Protein AF-A0A1F9BJY8-F1 (afdb_monomer_lite)

pLDDT: mean 87.87, std 17.87, range [28.72, 98.81]

Radius of gyration: 24.35 Å; chains: 1; bounding box: 61×47×59 Å

Sequence (324 aa):
MDPQKDKFLKNEFLTMSVFGGLGRSGTYSKSATEEARKNFRNDLRDKLDEISREYQSMVTEEEHLSNIRRLSDELSSQFSHCLKNGRFRIGIAQKALNLYLKYLWCVNLIAPPPHCPFDSIVISHLPDCKDLNWTSIDNIEVYSRLVKAARRVAKDKPLPEWELEIWLNGVQSERGRKGLRKSRTEKRHKETSLGPSQSDIEEKIGAVAIGTIVRPGFYATGRDRYEISIHKKGSNLLPHEKYIRNPINIYIGNTLYEAGVHETGAGVVWISSVLYKKEEGRIVMGARLIDALAQIGLRWKDKVIIKKNEDGTFLLEPYNDDTT

Structure (mmCIF, N/CA/C/O backbone):
data_AF-A0A1F9BJY8-F1
#
_entry.id   AF-A0A1F9BJY8-F1
#
loop_
_atom_site.group_PDB
_atom_site.id
_atom_site.type_symbol
_atom_site.label_atom_id
_atom_site.label_alt_id
_atom_site.label_comp_id
_atom_site.label_asym_id
_atom_site.label_entity_id
_atom_site.label_seq_id
_atom_site.pdbx_PDB_ins_code
_atom_site.Cartn_x
_atom_site.Cartn_y
_atom_site.Cartn_z
_atom_site.occupancy
_atom_site.B_iso_or_equiv
_atom_site.auth_seq_id
_atom_site.auth_comp_id
_atom_site.auth_asym_id
_atom_site.auth_atom_id
_atom_site.pdbx_PDB_model_num
ATOM 1 N N . MET A 1 1 ? 0.573 -20.963 16.424 1.00 72.62 1 MET A N 1
ATOM 2 C CA . MET A 1 1 ? 1.880 -20.290 16.223 1.00 72.62 1 MET A CA 1
ATOM 3 C C . MET A 1 1 ? 2.410 -19.847 17.585 1.00 72.62 1 MET A C 1
ATOM 5 O O . MET A 1 1 ? 1.623 -19.805 18.522 1.00 72.62 1 MET A O 1
ATOM 9 N N . ASP A 1 2 ? 3.703 -19.544 17.720 1.00 89.19 2 ASP A N 1
ATOM 10 C CA . ASP A 1 2 ? 4.210 -18.838 18.907 1.00 89.19 2 ASP A CA 1
ATOM 11 C C . ASP A 1 2 ? 3.527 -17.452 19.049 1.00 89.19 2 ASP A C 1
ATOM 13 O O . ASP A 1 2 ? 3.423 -16.749 18.038 1.00 89.19 2 ASP A O 1
ATOM 17 N N . PRO A 1 3 ? 3.075 -17.031 20.249 1.00 90.44 3 PRO A N 1
ATOM 18 C CA . PRO A 1 3 ? 2.325 -15.781 20.414 1.00 90.44 3 PRO A CA 1
ATOM 19 C C . PRO A 1 3 ? 3.106 -14.506 20.067 1.00 90.44 3 PRO A C 1
ATOM 21 O O . PRO A 1 3 ? 2.511 -13.528 19.613 1.00 90.44 3 PRO A O 1
ATOM 24 N N . GLN A 1 4 ? 4.430 -14.489 20.256 1.00 88.94 4 GLN A N 1
ATOM 25 C CA . GLN A 1 4 ? 5.252 -13.324 19.916 1.00 88.94 4 GLN A CA 1
ATOM 26 C C . GLN A 1 4 ? 5.434 -13.221 18.396 1.00 88.94 4 GLN A C 1
ATOM 28 O O . GLN A 1 4 ? 5.329 -12.130 17.835 1.00 88.94 4 GLN A O 1
ATOM 33 N N . LYS A 1 5 ? 5.627 -14.360 17.716 1.00 91.75 5 LYS A N 1
ATOM 34 C CA . LYS A 1 5 ? 5.713 -14.444 16.247 1.00 91.75 5 LYS A CA 1
ATOM 35 C C . LYS A 1 5 ? 4.385 -14.102 15.566 1.00 91.75 5 LYS A C 1
ATOM 37 O O . LYS A 1 5 ? 4.405 -13.386 14.570 1.00 91.75 5 LYS A O 1
ATOM 42 N N . ASP A 1 6 ? 3.251 -14.542 16.115 1.00 91.19 6 ASP A N 1
ATOM 43 C CA . ASP A 1 6 ? 1.915 -14.161 15.630 1.00 91.19 6 ASP A CA 1
ATOM 44 C C . ASP A 1 6 ? 1.693 -12.643 15.737 1.00 91.19 6 ASP A C 1
ATOM 46 O O . ASP A 1 6 ? 1.390 -11.986 14.739 1.00 91.19 6 ASP A O 1
ATOM 50 N N . LYS A 1 7 ? 1.953 -12.060 16.917 1.00 91.88 7 LYS A N 1
ATOM 51 C CA . LYS A 1 7 ? 1.852 -10.609 17.140 1.00 91.88 7 LYS A CA 1
ATOM 52 C C . LYS A 1 7 ? 2.780 -9.809 16.218 1.00 91.88 7 LYS A C 1
ATOM 54 O O . LYS A 1 7 ? 2.370 -8.772 15.697 1.00 91.88 7 LYS A O 1
ATOM 59 N N . PHE A 1 8 ? 4.007 -10.284 15.995 1.00 94.12 8 PHE A N 1
ATOM 60 C CA . PHE A 1 8 ? 4.951 -9.669 15.060 1.00 94.12 8 PHE A CA 1
ATOM 61 C C . PHE A 1 8 ? 4.430 -9.701 13.615 1.00 94.12 8 PHE A C 1
ATOM 63 O O . PHE A 1 8 ? 4.373 -8.659 12.966 1.00 94.12 8 PHE A O 1
ATOM 70 N N . LEU A 1 9 ? 3.993 -10.862 13.117 1.00 95.56 9 LEU A N 1
ATOM 71 C CA . LEU A 1 9 ? 3.504 -10.979 11.740 1.00 95.56 9 LEU A CA 1
ATOM 72 C C . LEU A 1 9 ? 2.241 -10.145 11.507 1.00 95.56 9 LEU A C 1
ATOM 74 O O . LEU A 1 9 ? 2.188 -9.408 10.526 1.00 95.56 9 LEU A O 1
ATOM 78 N N . LYS A 1 10 ? 1.274 -10.164 12.435 1.00 95.31 10 LYS A N 1
ATOM 79 C CA . LYS A 1 10 ? 0.092 -9.286 12.377 1.00 95.31 10 LYS A CA 1
ATOM 80 C C . LYS A 1 10 ? 0.483 -7.810 12.335 1.00 95.31 10 LYS A C 1
ATOM 82 O O . LYS A 1 10 ? -0.041 -7.071 11.504 1.00 95.31 10 LYS A O 1
ATOM 87 N N . ASN A 1 11 ? 1.458 -7.385 13.146 1.00 95.25 11 ASN A N 1
ATOM 88 C CA . ASN A 1 11 ? 1.968 -6.014 13.110 1.00 95.25 11 ASN A CA 1
ATOM 89 C C . ASN A 1 11 ? 2.508 -5.623 11.724 1.00 95.25 11 ASN A C 1
ATOM 91 O O . ASN A 1 11 ? 2.181 -4.538 11.237 1.00 95.25 11 ASN A O 1
ATOM 95 N N . GLU A 1 12 ? 3.286 -6.495 11.079 1.00 97.38 12 GLU A N 1
ATOM 96 C CA . GLU A 1 12 ? 3.846 -6.244 9.746 1.00 97.38 12 GLU A CA 1
ATOM 97 C C . GLU A 1 12 ? 2.784 -6.293 8.642 1.00 97.38 12 GLU A C 1
ATOM 99 O O . GLU A 1 12 ? 2.772 -5.438 7.754 1.00 97.38 12 GLU A O 1
ATOM 104 N N . PHE A 1 13 ? 1.837 -7.228 8.719 1.00 98.25 13 PHE A N 1
ATOM 105 C CA . PHE A 1 13 ? 0.715 -7.329 7.785 1.00 98.25 13 PHE A CA 1
ATOM 106 C C . PHE A 1 13 ? -0.187 -6.091 7.851 1.00 98.25 13 PHE A C 1
ATOM 108 O O . PHE A 1 13 ? -0.524 -5.527 6.807 1.00 98.25 13 PHE A O 1
ATOM 115 N N . LEU A 1 14 ? -0.512 -5.603 9.053 1.00 97.56 14 LEU A N 1
ATOM 116 C CA . LEU A 1 14 ? -1.217 -4.334 9.258 1.00 97.56 14 LEU A CA 1
ATOM 117 C C . LEU A 1 14 ? -0.418 -3.154 8.681 1.00 97.56 14 LEU A C 1
ATOM 119 O O . LEU A 1 14 ? -0.982 -2.294 8.006 1.00 97.56 14 LEU A O 1
ATOM 123 N N . THR A 1 15 ? 0.905 -3.124 8.879 1.00 95.00 15 THR A N 1
ATOM 124 C CA . THR A 1 15 ? 1.785 -2.067 8.347 1.00 95.00 15 THR A CA 1
ATOM 125 C C . THR A 1 15 ? 1.771 -2.040 6.819 1.00 95.00 15 THR A C 1
ATOM 127 O O . THR A 1 15 ? 1.521 -0.989 6.225 1.00 95.00 15 THR A O 1
ATOM 130 N N . MET A 1 16 ? 1.960 -3.190 6.169 1.00 96.06 16 MET A N 1
ATOM 131 C CA . MET A 1 16 ? 1.901 -3.300 4.709 1.00 96.06 16 MET A CA 1
ATOM 132 C C . MET A 1 16 ? 0.509 -2.975 4.153 1.00 96.06 16 MET A C 1
ATOM 134 O O . MET A 1 16 ? 0.408 -2.319 3.117 1.00 96.06 16 MET A O 1
ATOM 138 N N . SER A 1 17 ? -0.562 -3.361 4.852 1.00 97.62 17 SER A N 1
ATOM 139 C CA . SER A 1 17 ? -1.945 -3.118 4.416 1.00 97.62 17 SER A CA 1
ATOM 140 C C . SER A 1 17 ? -2.329 -1.639 4.488 1.00 97.62 17 SER A C 1
ATOM 142 O O . SER A 1 17 ? -2.879 -1.091 3.529 1.00 97.62 17 SER A O 1
ATOM 144 N N . VAL A 1 18 ? -1.949 -0.953 5.571 1.00 96.56 18 VAL A N 1
ATOM 145 C CA . VAL A 1 18 ? -2.125 0.501 5.720 1.00 96.56 18 VAL A CA 1
ATOM 146 C C . VAL A 1 18 ? -1.308 1.265 4.671 1.00 96.56 18 VAL A C 1
ATOM 148 O O . VAL A 1 18 ? -1.836 2.186 4.045 1.00 96.56 18 VAL A O 1
ATOM 151 N N . PHE A 1 19 ? -0.058 0.873 4.395 1.00 92.25 19 PHE A N 1
ATOM 152 C CA . PHE A 1 19 ? 0.715 1.491 3.309 1.00 92.25 19 PHE A CA 1
ATOM 153 C C . PHE A 1 19 ? 0.130 1.203 1.917 1.00 92.25 19 PHE A C 1
ATOM 155 O O . PHE A 1 19 ? 0.095 2.108 1.081 1.00 92.25 19 PHE A O 1
ATOM 162 N N . GLY A 1 20 ? -0.367 -0.012 1.672 1.00 90.44 20 GLY A N 1
ATOM 163 C CA . GLY A 1 20 ? -0.997 -0.406 0.410 1.00 90.44 20 GLY A CA 1
ATOM 164 C C . GLY A 1 20 ? -2.288 0.362 0.113 1.00 90.44 20 GLY A C 1
ATOM 165 O O . GLY A 1 20 ? -2.488 0.798 -1.021 1.00 90.44 20 GLY A O 1
ATOM 166 N N . GLY A 1 21 ? -3.130 0.586 1.127 1.00 92.44 21 GLY A N 1
ATOM 167 C CA . GLY A 1 21 ? -4.347 1.391 1.003 1.00 92.44 21 GLY A CA 1
ATOM 168 C C . GLY A 1 21 ? -4.076 2.898 0.905 1.00 92.44 21 GLY A C 1
ATOM 169 O O . GLY A 1 21 ? -4.589 3.563 0.007 1.00 92.44 21 GLY A O 1
ATOM 170 N N . LEU A 1 22 ? -3.259 3.460 1.805 1.00 93.94 22 LEU A N 1
ATOM 171 C CA . LEU A 1 22 ? -3.112 4.918 1.941 1.00 93.94 22 LEU A CA 1
ATOM 172 C C . LEU A 1 22 ? -2.018 5.537 1.055 1.00 93.94 22 LEU A C 1
ATOM 174 O O . LEU A 1 22 ? -2.074 6.727 0.747 1.00 93.94 22 LEU A O 1
ATOM 178 N N . GLY A 1 23 ? -1.010 4.763 0.641 1.00 82.19 23 GLY A N 1
ATOM 179 C CA . GLY A 1 23 ? 0.225 5.296 0.049 1.00 82.19 23 GLY A CA 1
ATOM 180 C C . GLY A 1 23 ? 0.079 5.959 -1.327 1.00 82.19 23 GLY A C 1
ATOM 181 O O . GLY A 1 23 ? 0.989 6.663 -1.760 1.00 82.19 23 GLY A O 1
ATOM 182 N N . ARG A 1 24 ? -1.045 5.747 -2.028 1.00 77.25 24 ARG A N 1
ATOM 183 C CA . ARG A 1 24 ? -1.326 6.324 -3.362 1.00 77.25 24 ARG A CA 1
ATOM 184 C C . ARG A 1 24 ? -2.715 6.961 -3.498 1.00 77.25 24 ARG A C 1
ATOM 186 O O . ARG A 1 24 ? -3.044 7.474 -4.561 1.00 77.25 24 ARG A O 1
ATOM 193 N N . SER A 1 25 ? -3.530 6.940 -2.446 1.00 84.50 25 SER A N 1
ATOM 194 C CA . SER A 1 25 ? -4.947 7.328 -2.490 1.00 84.50 25 SER A CA 1
ATOM 195 C C . SER A 1 25 ? -5.211 8.830 -2.352 1.00 84.50 25 SER A C 1
ATOM 197 O O . SER A 1 25 ? -6.286 9.309 -2.719 1.00 84.50 25 SER A O 1
ATOM 199 N N . GLY A 1 26 ? -4.273 9.576 -1.758 1.00 90.62 26 GLY A N 1
ATOM 200 C CA . GLY A 1 26 ? -4.535 10.944 -1.309 1.00 90.62 26 GLY A CA 1
ATOM 201 C C . GLY A 1 26 ? -5.664 11.008 -0.270 1.00 90.62 26 GLY A C 1
ATOM 202 O O . GLY A 1 26 ? -6.517 11.890 -0.362 1.00 90.62 26 GLY A O 1
ATOM 203 N N . THR A 1 27 ? -5.700 10.052 0.674 1.00 95.31 27 THR A N 1
ATOM 204 C CA . THR A 1 27 ? -6.745 9.926 1.714 1.00 95.31 27 THR A CA 1
ATOM 205 C C . THR A 1 27 ? -6.942 11.200 2.537 1.00 95.31 27 THR A C 1
ATOM 207 O O . THR A 1 27 ? -8.072 11.513 2.895 1.00 95.31 27 THR A O 1
ATOM 210 N N . TYR A 1 28 ? -5.872 11.936 2.847 1.00 97.06 28 TYR A N 1
ATOM 211 C CA . TYR A 1 28 ? -5.916 13.058 3.788 1.00 97.06 28 TYR A CA 1
ATOM 212 C C . TYR A 1 28 ? -6.203 14.412 3.133 1.00 97.06 28 TYR A C 1
ATOM 214 O O . TYR A 1 28 ? -5.833 14.665 1.983 1.00 97.06 28 TYR A O 1
ATOM 222 N N . SER A 1 29 ? -6.803 15.322 3.901 1.00 96.50 29 SER A N 1
ATOM 223 C CA . SER A 1 29 ? -6.930 16.730 3.527 1.00 96.50 29 SER A CA 1
ATOM 224 C C . SER A 1 29 ? -5.559 17.435 3.512 1.00 96.50 29 SER A C 1
ATOM 226 O O . SER A 1 29 ? -4.578 16.977 4.113 1.00 96.50 29 SER A O 1
ATOM 228 N N . LYS A 1 30 ? -5.482 18.588 2.828 1.00 95.12 30 LYS A N 1
ATOM 229 C CA . LYS A 1 30 ? -4.272 19.435 2.823 1.00 95.12 30 LYS A CA 1
ATOM 230 C C . LYS A 1 30 ? -3.954 20.017 4.210 1.00 95.12 30 LYS A C 1
ATOM 232 O O . LYS A 1 30 ? -2.790 20.280 4.483 1.00 95.12 30 LYS A O 1
ATOM 237 N N . SER A 1 31 ? -4.968 20.197 5.057 1.00 94.50 31 SER A N 1
ATOM 238 C CA . SER A 1 31 ? -4.874 20.741 6.419 1.00 94.50 31 SER A CA 1
ATOM 239 C C . SER A 1 31 ? -4.636 19.684 7.507 1.00 94.50 31 SER A C 1
ATOM 241 O O . SER A 1 31 ? -4.370 20.044 8.650 1.00 94.50 31 SER A O 1
ATOM 243 N N . ALA A 1 32 ? -4.721 18.390 7.183 1.00 96.50 32 ALA A N 1
ATOM 244 C CA . ALA A 1 32 ? -4.532 17.308 8.146 1.00 96.50 32 ALA A CA 1
ATOM 245 C C . ALA A 1 32 ? -3.120 17.310 8.757 1.00 96.50 32 ALA A C 1
ATOM 247 O O . ALA A 1 32 ? -2.132 17.126 8.042 1.00 96.50 32 ALA A O 1
ATOM 248 N N . THR A 1 33 ? -3.039 17.462 10.080 1.00 96.81 33 THR A N 1
ATOM 249 C CA . THR A 1 33 ? -1.790 17.386 10.854 1.00 96.81 33 THR A CA 1
ATOM 250 C C . THR A 1 33 ? -1.253 15.954 10.896 1.00 96.81 33 THR A C 1
ATOM 252 O O . THR A 1 33 ? -2.024 14.997 10.815 1.00 96.81 33 THR A O 1
ATOM 255 N N . GLU A 1 34 ? 0.062 15.764 11.057 1.00 96.06 34 GLU A N 1
ATOM 256 C CA . GLU A 1 34 ? 0.610 14.398 11.143 1.00 96.06 34 GLU A CA 1
ATOM 257 C C . GLU A 1 34 ? 0.131 13.620 12.373 1.00 96.06 34 GLU A C 1
ATOM 259 O O . GLU A 1 34 ? 0.006 12.403 12.282 1.00 96.06 34 GLU A O 1
ATOM 264 N N . GLU A 1 35 ? -0.232 14.287 13.472 1.00 96.81 35 GLU A N 1
ATOM 265 C CA . GLU A 1 35 ? -0.827 13.613 14.633 1.00 96.81 35 GLU A CA 1
ATOM 266 C C . GLU A 1 35 ? -2.241 13.093 14.313 1.00 96.81 35 GLU A C 1
ATOM 268 O O . GLU A 1 35 ? -2.533 11.925 14.553 1.00 96.81 35 GLU A O 1
ATOM 273 N N . ALA A 1 36 ? -3.092 13.883 13.642 1.00 97.06 36 ALA A N 1
ATOM 274 C CA . ALA A 1 36 ? -4.402 13.406 13.183 1.00 97.06 36 ALA A CA 1
ATOM 275 C C . ALA A 1 36 ? -4.280 12.286 12.129 1.00 97.06 36 ALA A C 1
ATOM 277 O O . ALA A 1 36 ? -5.071 11.341 12.116 1.00 97.06 36 ALA A O 1
ATOM 278 N N . ARG A 1 37 ? -3.259 12.352 11.262 1.00 96.69 37 ARG A N 1
ATOM 279 C CA . ARG A 1 37 ? -2.952 11.299 10.278 1.00 96.69 37 ARG A CA 1
ATOM 280 C C . ARG A 1 37 ? -2.426 10.020 10.933 1.00 96.69 37 ARG A C 1
ATOM 282 O O . ARG A 1 37 ? -2.728 8.935 10.442 1.00 96.69 37 ARG A O 1
ATOM 289 N N . LYS A 1 38 ? -1.633 10.140 12.001 1.00 96.31 38 LYS A N 1
ATOM 290 C CA . LYS A 1 38 ? -1.104 9.045 12.830 1.00 96.31 38 LYS A CA 1
ATOM 291 C C . LYS A 1 38 ? -2.219 8.364 13.612 1.00 96.31 38 LYS A C 1
ATOM 293 O O . LYS A 1 38 ? -2.299 7.146 13.543 1.00 96.31 38 LYS A O 1
ATOM 298 N N . ASN A 1 39 ? -3.104 9.124 14.250 1.00 97.81 39 ASN A N 1
ATOM 299 C CA . ASN A 1 39 ? -4.241 8.567 14.979 1.00 97.81 39 ASN A CA 1
ATOM 300 C C . ASN A 1 39 ? -5.156 7.802 14.013 1.00 97.81 39 ASN A C 1
ATOM 302 O O . ASN A 1 39 ? -5.321 6.605 14.181 1.00 97.81 39 ASN A O 1
ATOM 306 N N . PHE A 1 40 ? -5.541 8.398 12.875 1.00 98.44 40 PHE A N 1
ATOM 307 C CA . PHE A 1 40 ? -6.251 7.668 11.812 1.00 98.44 40 PHE A CA 1
ATOM 308 C C . PHE A 1 40 ? -5.548 6.361 11.378 1.00 98.44 40 PHE A C 1
ATOM 310 O O . PHE A 1 40 ? -6.211 5.371 11.080 1.00 98.44 40 PHE A O 1
ATOM 317 N N . ARG A 1 41 ? -4.205 6.329 11.320 1.00 98.06 41 ARG A N 1
ATOM 318 C CA . ARG A 1 41 ? -3.449 5.101 11.000 1.00 98.06 41 ARG A CA 1
ATOM 319 C C . ARG A 1 41 ? -3.512 4.057 12.112 1.00 98.06 41 ARG A C 1
ATOM 321 O O . ARG A 1 41 ? -3.435 2.883 11.779 1.00 98.06 41 ARG A O 1
ATOM 328 N N . ASN A 1 42 ? -3.614 4.455 13.376 1.00 97.88 42 ASN A N 1
ATOM 329 C CA . ASN A 1 42 ? -3.728 3.538 14.507 1.00 97.88 42 ASN A CA 1
ATOM 330 C C . ASN A 1 42 ? -5.132 2.929 14.546 1.00 97.88 42 ASN A C 1
ATOM 332 O O . ASN A 1 42 ? -5.260 1.721 14.393 1.00 97.88 42 ASN A O 1
ATOM 336 N N . ASP A 1 43 ? -6.173 3.760 14.584 1.00 98.50 43 ASP A N 1
ATOM 337 C CA . ASP A 1 43 ? -7.570 3.318 14.591 1.00 98.50 43 ASP A CA 1
ATOM 338 C C . ASP A 1 43 ? -7.911 2.452 13.362 1.00 98.50 43 ASP A C 1
ATOM 340 O O . ASP A 1 43 ? -8.621 1.456 13.481 1.00 98.50 43 ASP A O 1
ATOM 344 N N . LEU A 1 44 ? -7.333 2.742 12.184 1.00 98.69 44 LEU A N 1
ATOM 345 C CA . LEU A 1 44 ? -7.435 1.863 11.011 1.00 98.69 44 LEU A CA 1
ATOM 346 C C . LEU A 1 44 ? -6.777 0.489 11.237 1.00 98.69 44 LEU A C 1
ATOM 348 O O . LEU A 1 44 ? -7.311 -0.506 10.761 1.00 98.69 44 LEU A O 1
ATOM 352 N N . ARG A 1 45 ? -5.638 0.392 11.938 1.00 98.50 45 ARG A N 1
ATOM 353 C CA . ARG A 1 45 ? -5.021 -0.910 12.270 1.00 98.50 45 ARG A CA 1
ATOM 354 C C . ARG A 1 45 ? -5.886 -1.694 13.245 1.00 98.50 45 ARG A C 1
ATOM 356 O O . ARG A 1 45 ? -6.095 -2.885 13.036 1.00 98.50 45 ARG A O 1
ATOM 363 N N . ASP A 1 46 ? -6.394 -1.020 14.267 1.00 98.19 46 ASP A N 1
ATOM 364 C CA . ASP A 1 46 ? -7.171 -1.651 15.329 1.00 98.19 46 ASP A CA 1
ATOM 365 C C . ASP A 1 46 ? -8.519 -2.149 14.781 1.00 98.19 46 ASP A C 1
ATOM 367 O O . ASP A 1 46 ? -8.893 -3.296 15.024 1.00 98.19 46 ASP A O 1
ATOM 371 N N . LYS A 1 47 ? -9.176 -1.363 13.913 1.00 98.62 47 LYS A N 1
ATOM 372 C CA . LYS A 1 47 ? -10.378 -1.778 13.168 1.00 98.62 47 LYS A CA 1
ATOM 373 C C . LYS A 1 47 ? -10.123 -2.906 12.166 1.00 98.62 47 LYS A C 1
ATOM 375 O O . LYS A 1 47 ? -10.987 -3.760 11.977 1.00 98.62 47 LYS A O 1
ATOM 380 N N . LEU A 1 48 ? -8.949 -2.944 11.529 1.00 98.69 48 LEU A N 1
ATOM 381 C CA . LEU A 1 48 ? -8.558 -4.064 10.666 1.00 98.69 48 LEU A CA 1
ATOM 382 C C . LEU A 1 48 ? -8.360 -5.358 11.469 1.00 98.69 48 LEU A C 1
ATOM 384 O O . LEU A 1 48 ? -8.798 -6.413 11.010 1.00 98.69 48 LEU A O 1
ATOM 388 N N . ASP A 1 49 ? -7.748 -5.295 12.657 1.00 97.75 49 ASP A N 1
ATOM 389 C CA . ASP A 1 49 ? -7.614 -6.465 13.533 1.00 97.75 49 ASP A CA 1
ATOM 390 C C . ASP A 1 49 ? -8.962 -6.920 14.108 1.00 97.75 49 ASP A C 1
ATOM 392 O O . ASP A 1 49 ? -9.263 -8.112 14.051 1.00 97.75 49 ASP A O 1
ATOM 396 N N . GLU A 1 50 ? -9.802 -5.988 14.572 1.00 98.12 50 GLU A N 1
ATOM 397 C CA . GLU A 1 50 ? -11.175 -6.241 15.033 1.00 98.12 50 GLU A CA 1
ATOM 398 C C . GLU A 1 50 ? -11.978 -7.023 13.983 1.00 98.12 50 GLU A C 1
ATOM 400 O O . GLU A 1 50 ? -12.392 -8.153 14.246 1.00 98.12 50 GLU A O 1
ATOM 405 N N . ILE A 1 51 ? -12.114 -6.467 12.772 1.00 98.56 51 ILE A N 1
ATOM 406 C CA . ILE A 1 51 ? -12.889 -7.066 11.675 1.00 98.56 51 ILE A CA 1
ATOM 407 C C . ILE A 1 51 ? -12.280 -8.401 11.220 1.00 98.56 51 ILE A C 1
ATOM 409 O O . ILE A 1 51 ? -13.014 -9.316 10.853 1.00 98.56 51 ILE A O 1
ATOM 413 N N . SER A 1 52 ? -10.951 -8.572 11.267 1.00 98.00 52 SER A N 1
ATOM 414 C CA . SER A 1 52 ? -10.308 -9.824 10.828 1.00 98.00 52 SER A CA 1
ATOM 415 C C . SER A 1 52 ? -10.713 -11.062 11.637 1.00 98.00 52 SER A C 1
ATOM 417 O O . SER A 1 52 ? -10.616 -12.180 11.130 1.00 98.00 52 SER A O 1
ATOM 419 N N . ARG A 1 53 ? -11.215 -10.882 12.866 1.00 97.25 53 ARG A N 1
ATOM 420 C CA . ARG A 1 53 ? -11.632 -11.977 13.759 1.00 97.25 53 ARG A CA 1
ATOM 421 C C . ARG A 1 53 ? -12.877 -12.707 13.254 1.00 97.25 53 ARG A C 1
ATOM 423 O O . ARG A 1 53 ? -13.017 -13.896 13.515 1.00 97.25 53 ARG A O 1
ATOM 430 N N . GLU A 1 54 ? -13.723 -12.030 12.482 1.00 98.12 54 GLU A N 1
ATOM 431 C CA . GLU A 1 54 ? -14.922 -12.606 11.856 1.00 98.12 54 GLU A CA 1
ATOM 432 C C . GLU A 1 54 ? -14.566 -13.643 10.771 1.00 98.12 54 GLU A C 1
ATOM 434 O O . GLU A 1 54 ? -15.330 -14.567 10.514 1.00 98.12 54 GLU A O 1
ATOM 439 N N . TYR A 1 55 ? -13.358 -13.560 10.198 1.00 98.38 55 TYR A N 1
ATOM 440 C CA . TYR A 1 55 ? -12.874 -14.444 9.130 1.00 98.38 55 TYR A CA 1
ATOM 441 C C . TYR A 1 55 ? -12.201 -15.724 9.660 1.00 98.38 55 TYR A C 1
ATOM 443 O O . TYR A 1 55 ? -11.611 -16.482 8.893 1.00 98.38 55 TYR A O 1
ATOM 451 N N . GLN A 1 56 ? -12.282 -16.009 10.967 1.00 95.44 56 GLN A N 1
ATOM 452 C CA . GLN A 1 56 ? -11.885 -17.321 11.505 1.00 95.44 56 GLN A CA 1
ATOM 453 C C . GLN A 1 56 ? -12.751 -18.458 10.927 1.00 95.44 56 GLN A C 1
ATOM 455 O O . GLN A 1 56 ? -12.268 -19.577 10.754 1.00 95.44 56 GLN A O 1
ATOM 460 N N . SER A 1 57 ? -13.999 -18.152 10.566 1.00 95.56 57 SER A N 1
ATOM 461 C CA . SER A 1 57 ? -14.884 -18.965 9.725 1.00 95.56 57 SER A CA 1
ATOM 462 C C . SER A 1 57 ? -15.004 -18.374 8.313 1.00 95.56 57 SER A C 1
ATOM 464 O O . SER A 1 57 ? -14.550 -17.262 8.051 1.00 95.56 57 SER A O 1
ATOM 466 N N . MET A 1 58 ? -15.632 -19.102 7.383 1.00 95.31 58 MET A N 1
ATOM 467 C CA . MET A 1 58 ? -16.014 -18.519 6.089 1.00 95.31 58 MET A CA 1
ATOM 468 C C . MET A 1 58 ? -17.018 -17.374 6.290 1.00 95.31 58 MET A C 1
ATOM 470 O O . MET A 1 58 ? -17.919 -17.484 7.117 1.00 95.31 58 MET A O 1
ATOM 474 N N . VAL A 1 59 ? -16.852 -16.304 5.509 1.00 98.06 59 VAL A N 1
ATOM 475 C CA . VAL A 1 59 ? -17.668 -15.078 5.523 1.00 98.06 59 VAL A CA 1
ATOM 476 C C . VAL A 1 59 ? -18.267 -14.881 4.130 1.00 98.06 59 VAL A C 1
ATOM 478 O O . VAL A 1 59 ? -17.567 -15.054 3.127 1.00 98.06 59 VAL A O 1
ATOM 481 N N . THR A 1 60 ? -19.552 -14.537 4.055 1.00 98.19 60 THR A N 1
ATOM 482 C CA . THR A 1 60 ? -20.283 -14.328 2.791 1.00 98.19 60 THR A CA 1
ATOM 483 C C . THR A 1 60 ? -19.838 -13.062 2.043 1.00 98.19 60 THR A C 1
ATOM 485 O O . THR A 1 60 ? -19.157 -12.191 2.591 1.00 98.19 60 THR A O 1
ATOM 488 N N . GLU A 1 61 ? -20.224 -12.935 0.765 1.00 97.56 61 GLU A N 1
ATOM 489 C CA . GLU A 1 61 ? -19.987 -11.706 -0.011 1.00 97.56 61 GLU A CA 1
ATOM 490 C C . GLU A 1 61 ? -20.735 -10.520 0.626 1.00 97.56 61 GLU A C 1
ATOM 492 O O . GLU A 1 61 ? -20.178 -9.431 0.752 1.00 97.56 61 GLU A O 1
ATOM 497 N N . GLU A 1 62 ? -21.945 -10.751 1.129 1.00 98.19 62 GLU A N 1
ATOM 498 C CA . GLU A 1 62 ? -22.823 -9.781 1.783 1.00 98.19 62 GLU A CA 1
ATOM 499 C C . GLU A 1 62 ? -22.242 -9.258 3.110 1.00 98.19 62 GLU A C 1
ATOM 501 O O . GLU A 1 62 ? -22.148 -8.043 3.309 1.00 98.19 62 GLU A O 1
ATOM 506 N N . GLU A 1 63 ? -21.789 -10.148 3.999 1.00 98.56 63 GLU A N 1
ATOM 507 C CA . GLU A 1 63 ? -21.116 -9.780 5.256 1.00 98.56 63 GLU A CA 1
ATOM 508 C C . GLU A 1 63 ? -19.800 -9.040 4.989 1.00 98.56 63 GLU A C 1
ATOM 510 O O . GLU A 1 63 ? -19.494 -8.033 5.631 1.00 98.56 63 GLU A O 1
ATOM 515 N N . HIS A 1 64 ? -19.030 -9.478 3.992 1.00 98.62 64 HIS A N 1
ATOM 516 C CA . HIS A 1 64 ? -17.783 -8.822 3.613 1.00 98.62 64 HIS A CA 1
ATOM 517 C C . HIS A 1 64 ? -18.009 -7.423 3.000 1.00 98.62 64 HIS A C 1
ATOM 519 O O . HIS A 1 64 ? -17.278 -6.479 3.318 1.00 98.62 64 HIS A O 1
ATOM 525 N N . LEU A 1 65 ? -19.053 -7.243 2.181 1.00 98.56 65 LEU A N 1
ATOM 526 C CA . LEU A 1 65 ? -19.492 -5.933 1.680 1.00 98.56 65 LEU A CA 1
ATOM 527 C C . LEU A 1 65 ? -19.954 -5.018 2.826 1.00 98.56 65 LEU A C 1
ATOM 529 O O . LEU A 1 65 ? -19.596 -3.835 2.846 1.00 98.56 65 LEU A O 1
ATOM 533 N N . SER A 1 66 ? -20.688 -5.565 3.801 1.00 98.56 66 SER A N 1
ATOM 534 C CA . SER A 1 66 ? -21.074 -4.862 5.032 1.00 98.56 66 SER A CA 1
ATOM 535 C C . SER A 1 66 ? -19.845 -4.409 5.826 1.00 98.56 66 SER A C 1
ATOM 537 O O . SER A 1 66 ? -19.749 -3.247 6.212 1.00 98.56 66 SER A O 1
ATOM 539 N N . ASN A 1 67 ? -18.839 -5.273 5.970 1.00 98.75 67 ASN A N 1
ATOM 540 C CA . ASN A 1 67 ? -17.594 -4.970 6.674 1.00 98.75 67 ASN A CA 1
ATOM 541 C C . ASN A 1 67 ? -16.752 -3.875 6.008 1.00 98.75 67 ASN A C 1
ATOM 543 O O . ASN A 1 67 ? -16.205 -3.015 6.700 1.00 98.75 67 ASN A O 1
ATOM 547 N N . ILE A 1 68 ? -16.700 -3.835 4.675 1.00 98.81 68 ILE A N 1
ATOM 548 C CA . ILE A 1 68 ? -16.057 -2.734 3.939 1.00 98.81 68 ILE A CA 1
ATOM 549 C C . ILE A 1 68 ? -16.810 -1.416 4.149 1.00 98.81 68 ILE A C 1
ATOM 551 O O . ILE A 1 68 ? -16.176 -0.377 4.355 1.00 98.81 68 ILE A O 1
ATOM 555 N N . ARG A 1 69 ? -18.149 -1.447 4.112 1.00 98.69 69 ARG A N 1
ATOM 556 C CA . ARG A 1 69 ? -18.995 -0.274 4.368 1.00 98.69 69 ARG A CA 1
ATOM 557 C C . ARG A 1 69 ? -18.807 0.230 5.805 1.00 98.69 69 ARG A C 1
ATOM 559 O O . ARG A 1 69 ? -18.479 1.398 5.980 1.00 98.69 69 ARG A O 1
ATOM 566 N N . ARG A 1 70 ? -18.893 -0.652 6.807 1.00 98.62 70 ARG A N 1
ATOM 567 C CA . ARG A 1 70 ? -18.669 -0.356 8.234 1.00 98.62 70 ARG A CA 1
ATOM 568 C C . ARG A 1 70 ? -17.307 0.301 8.477 1.00 98.62 70 ARG A C 1
ATOM 570 O O . ARG A 1 70 ? -17.253 1.394 9.033 1.00 98.62 70 ARG A O 1
ATOM 577 N N . LEU A 1 71 ? -16.226 -0.295 7.965 1.00 98.75 71 LEU A N 1
ATOM 578 C CA . LEU A 1 71 ? -14.869 0.258 8.061 1.00 98.75 71 LEU A CA 1
ATOM 579 C C . LEU A 1 71 ? -14.738 1.643 7.396 1.00 98.75 71 LEU A C 1
ATOM 581 O O . LEU A 1 71 ? -14.018 2.510 7.892 1.00 98.75 71 LEU A O 1
ATOM 585 N N . SER A 1 72 ? -15.421 1.857 6.268 1.00 98.69 72 SER A N 1
ATOM 586 C CA . SER A 1 72 ? -15.456 3.142 5.563 1.00 98.69 72 SER A CA 1
ATOM 587 C C . SER A 1 72 ? -16.233 4.206 6.347 1.00 98.69 72 SER A C 1
ATOM 589 O O . SER A 1 72 ? -15.761 5.338 6.469 1.00 98.69 72 SER A O 1
ATOM 591 N N . ASP A 1 73 ? -17.392 3.854 6.901 1.00 98.62 73 ASP A N 1
ATOM 592 C CA . ASP A 1 73 ? -18.322 4.781 7.549 1.00 98.62 73 ASP A CA 1
ATOM 593 C C . ASP A 1 73 ? -17.876 5.175 8.969 1.00 98.62 73 ASP A C 1
ATOM 595 O O . ASP A 1 73 ? -17.835 6.371 9.270 1.00 98.62 73 ASP A O 1
ATOM 599 N N . GLU A 1 74 ? -17.445 4.220 9.804 1.00 98.62 74 GLU A N 1
ATOM 600 C CA . GLU A 1 74 ? -16.953 4.483 11.170 1.00 98.62 74 GLU A CA 1
ATOM 601 C C . GLU A 1 74 ? -15.746 5.437 11.158 1.00 98.62 74 GLU A C 1
ATOM 603 O O . GLU A 1 74 ? -15.774 6.506 11.776 1.00 98.62 74 GLU A O 1
ATOM 608 N N . LEU A 1 75 ? -14.714 5.108 10.370 1.00 98.62 75 LEU A N 1
ATOM 609 C CA . LEU A 1 75 ? -13.511 5.935 10.254 1.00 98.62 75 LEU A CA 1
ATOM 610 C C . LEU A 1 75 ? -13.782 7.278 9.556 1.00 98.62 75 LEU A C 1
ATOM 612 O O . LEU A 1 75 ? -13.112 8.264 9.865 1.00 98.62 75 LEU A O 1
ATOM 616 N N . SER A 1 76 ? -14.764 7.357 8.647 1.00 98.62 76 SER A N 1
ATOM 617 C CA . SER A 1 76 ? -15.187 8.644 8.071 1.00 98.62 76 SER A CA 1
ATOM 618 C C . SER A 1 76 ? -15.820 9.554 9.120 1.00 98.62 76 SER A C 1
ATOM 620 O O . SER A 1 76 ? -15.484 10.734 9.167 1.00 98.62 76 SER A O 1
ATOM 622 N N . SER A 1 77 ? -16.696 9.018 9.976 1.00 98.44 77 SER A N 1
ATOM 623 C CA . SER A 1 77 ? -17.334 9.779 11.056 1.00 98.44 77 SER A CA 1
ATOM 624 C C . SER A 1 77 ? -16.280 10.368 12.003 1.00 98.44 77 SER A C 1
ATOM 626 O O . SER A 1 77 ? -16.182 11.588 12.164 1.00 98.44 77 SER A O 1
ATOM 628 N N . GLN A 1 78 ? -15.412 9.503 12.536 1.00 98.31 78 GLN A N 1
ATOM 629 C CA . GLN A 1 78 ? -14.407 9.853 13.542 1.00 98.31 78 GLN A CA 1
ATOM 630 C C . GLN A 1 78 ? -13.309 10.799 13.012 1.00 98.31 78 GLN A C 1
ATOM 632 O O . GLN A 1 78 ? -12.893 11.729 13.706 1.00 98.31 78 GLN A O 1
ATOM 637 N N . PHE A 1 79 ? -12.847 10.601 11.771 1.00 98.25 79 PHE A N 1
ATOM 638 C CA . PHE A 1 79 ? -11.692 11.319 11.210 1.00 98.25 79 PHE A CA 1
ATOM 639 C C . PHE A 1 79 ? -12.028 12.297 10.077 1.00 98.25 79 PHE A C 1
ATOM 641 O O . PHE A 1 79 ? -11.125 12.803 9.409 1.00 98.25 79 PHE A O 1
ATOM 648 N N . SER A 1 80 ? -13.307 12.624 9.881 1.00 98.00 80 SER A N 1
ATOM 649 C CA . SER A 1 80 ? -13.801 13.598 8.891 1.00 98.00 80 SER A CA 1
ATOM 650 C C . SER A 1 80 ? -12.940 14.871 8.782 1.00 98.00 80 SER A C 1
ATOM 652 O O . SER A 1 80 ? -12.582 15.295 7.683 1.00 98.00 80 SER A O 1
ATOM 654 N N . HIS A 1 81 ? -12.507 15.431 9.912 1.00 97.31 81 HIS A N 1
ATOM 655 C CA . HIS A 1 81 ? -11.641 16.613 9.992 1.00 97.31 81 HIS A CA 1
ATOM 656 C C . HIS A 1 81 ? -10.268 16.471 9.285 1.00 97.31 81 HIS A C 1
ATOM 658 O O . HIS A 1 81 ? -9.722 17.463 8.797 1.00 97.31 81 HIS A O 1
ATOM 664 N N . CYS A 1 82 ? -9.689 15.264 9.211 1.00 97.19 82 CYS A N 1
ATOM 665 C CA . CYS A 1 82 ? -8.381 15.005 8.589 1.00 97.19 82 CYS A CA 1
ATOM 666 C C . CYS A 1 82 ? -8.481 14.306 7.216 1.00 97.19 82 CYS A C 1
ATOM 668 O O . CYS A 1 82 ? -7.495 14.229 6.474 1.00 97.19 82 CYS A O 1
ATOM 670 N N . LEU A 1 83 ? -9.669 13.828 6.841 1.00 98.00 83 LEU A N 1
ATOM 671 C CA . LEU A 1 83 ? -9.921 13.102 5.599 1.00 98.00 83 LEU A CA 1
ATOM 672 C C . LEU A 1 83 ? -10.245 14.039 4.423 1.00 98.00 83 LEU A C 1
ATOM 674 O O . LEU A 1 83 ? -10.886 15.082 4.559 1.00 98.00 83 LEU A O 1
ATOM 678 N N . LYS A 1 84 ? -9.815 13.660 3.216 1.00 96.44 84 LYS A N 1
ATOM 679 C CA . LYS A 1 84 ? -10.078 14.409 1.983 1.00 96.44 84 LYS A CA 1
ATOM 680 C C . LYS A 1 84 ? -11.568 14.342 1.650 1.00 96.44 84 LYS A C 1
ATOM 682 O O . LYS A 1 84 ? -12.059 13.297 1.222 1.00 96.44 84 LYS A O 1
ATOM 687 N N . ASN A 1 85 ? -12.246 15.480 1.789 1.00 96.00 85 ASN A N 1
ATOM 688 C CA . ASN A 1 85 ? -13.701 15.621 1.693 1.00 96.00 85 ASN A CA 1
ATOM 689 C C . ASN A 1 85 ? -14.443 14.858 2.814 1.00 96.00 85 ASN A C 1
ATOM 691 O O . ASN A 1 85 ? -15.529 14.342 2.581 1.00 96.00 85 ASN A O 1
ATOM 695 N N . GLY A 1 86 ? -13.845 14.732 4.006 1.00 97.56 86 GLY A N 1
ATOM 696 C CA . GLY A 1 86 ? -14.492 14.097 5.159 1.00 97.56 86 GLY A CA 1
ATOM 697 C C . GLY A 1 86 ? -14.613 12.572 5.104 1.00 97.56 86 GLY A C 1
ATOM 698 O O . GLY A 1 86 ? -15.296 11.996 5.943 1.00 97.56 86 GLY A O 1
ATOM 699 N N . ARG A 1 87 ? -13.986 11.911 4.120 1.00 98.06 87 ARG A N 1
ATOM 700 C CA . ARG A 1 87 ? -14.349 10.544 3.728 1.00 98.06 87 ARG A CA 1
ATOM 701 C C . ARG A 1 87 ? -13.165 9.591 3.551 1.00 98.06 87 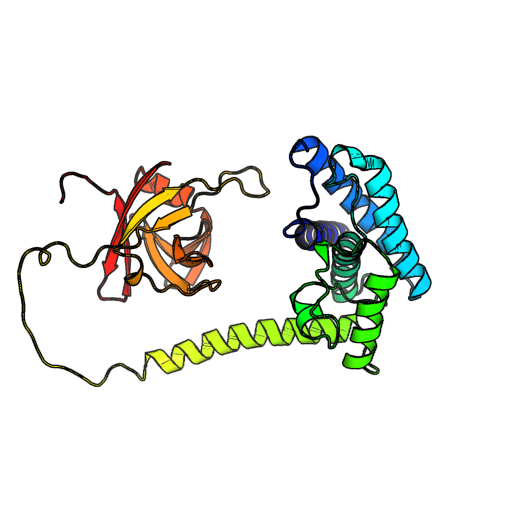ARG A C 1
ATOM 703 O O . ARG A 1 87 ? -12.278 9.827 2.726 1.00 98.06 87 ARG A O 1
ATOM 710 N N . PHE A 1 88 ? -13.213 8.455 4.243 1.00 98.38 88 PHE A N 1
ATOM 711 C CA . PHE A 1 88 ? -12.352 7.298 4.006 1.00 98.38 88 PHE A CA 1
ATOM 712 C C . PHE A 1 88 ? -13.055 6.347 3.033 1.00 98.38 88 PHE A C 1
ATOM 714 O O . PHE A 1 88 ? -13.822 5.478 3.437 1.00 98.38 88 PHE A O 1
ATOM 721 N N . ARG A 1 89 ? -12.853 6.574 1.729 1.00 98.44 89 ARG A N 1
ATOM 722 C CA . ARG A 1 89 ? -13.712 5.997 0.681 1.00 98.44 89 ARG A CA 1
ATOM 723 C C . ARG A 1 89 ? -13.694 4.469 0.624 1.00 98.44 89 ARG A C 1
ATOM 725 O O . ARG A 1 89 ? -12.635 3.863 0.790 1.00 98.44 89 ARG A O 1
ATOM 732 N N . ILE A 1 90 ? -14.833 3.881 0.253 1.00 98.62 90 ILE A N 1
ATOM 733 C CA . ILE A 1 90 ? -15.061 2.434 0.043 1.00 98.62 90 ILE A CA 1
ATOM 734 C C . ILE A 1 90 ? -13.889 1.726 -0.660 1.00 98.62 90 ILE A C 1
ATOM 736 O O . ILE A 1 90 ? -13.382 0.714 -0.180 1.00 98.62 90 ILE A O 1
ATOM 740 N N . GLY A 1 91 ? -13.416 2.271 -1.782 1.00 98.06 91 GLY A N 1
ATOM 741 C CA . GLY A 1 91 ? -12.336 1.690 -2.578 1.00 98.06 91 GLY A CA 1
ATOM 742 C C . GLY A 1 91 ? -10.967 1.711 -1.890 1.00 98.06 91 GLY A C 1
ATOM 743 O O . GLY A 1 91 ? -10.113 0.889 -2.212 1.00 98.06 91 GLY A O 1
ATOM 744 N N . ILE A 1 92 ? -10.763 2.590 -0.908 1.00 98.19 92 ILE A N 1
ATOM 745 C CA . ILE A 1 92 ? -9.568 2.623 -0.055 1.00 98.19 92 ILE A CA 1
ATOM 746 C C . ILE A 1 92 ? -9.743 1.645 1.120 1.00 98.19 92 ILE A C 1
ATOM 748 O O . ILE A 1 92 ? -8.814 0.899 1.431 1.00 98.19 92 ILE A O 1
ATOM 752 N N . ALA A 1 93 ? -10.943 1.590 1.712 1.00 98.56 93 ALA A N 1
ATOM 753 C CA . ALA A 1 93 ? -11.295 0.658 2.784 1.00 98.56 93 ALA A CA 1
ATOM 754 C C . ALA A 1 93 ? -11.132 -0.811 2.350 1.00 98.56 93 ALA A C 1
ATOM 756 O O . ALA A 1 93 ? -10.420 -1.560 3.017 1.00 98.56 93 ALA A O 1
ATOM 757 N N . GLN A 1 94 ? -11.669 -1.205 1.186 1.00 98.31 94 GLN A N 1
ATOM 758 C CA . GLN A 1 94 ? -11.473 -2.559 0.639 1.00 98.31 94 GLN A CA 1
ATOM 759 C C . GLN A 1 94 ? -9.998 -2.875 0.360 1.00 98.31 94 GLN A C 1
ATOM 761 O O . GLN A 1 94 ? -9.553 -3.993 0.605 1.00 98.31 94 GLN A O 1
ATOM 766 N N . LYS A 1 95 ? -9.194 -1.898 -0.096 1.00 98.06 95 LYS A N 1
ATOM 767 C CA . LYS A 1 95 ? -7.774 -2.160 -0.377 1.00 98.06 95 LYS A CA 1
ATOM 768 C C . LYS A 1 95 ? -6.982 -2.391 0.908 1.00 98.06 95 LYS A C 1
ATOM 770 O O . LYS A 1 95 ? -6.066 -3.205 0.898 1.00 98.06 95 LYS A O 1
ATOM 775 N N . ALA A 1 96 ? -7.334 -1.711 1.998 1.00 98.50 96 ALA A N 1
ATOM 776 C CA . ALA A 1 96 ? -6.747 -1.963 3.309 1.00 98.50 96 ALA A CA 1
ATOM 777 C C . ALA A 1 96 ? -7.211 -3.316 3.886 1.00 98.50 96 ALA A C 1
ATOM 779 O O . ALA A 1 96 ? -6.371 -4.133 4.262 1.00 98.50 96 ALA A O 1
ATOM 780 N N . LEU A 1 97 ? -8.524 -3.583 3.893 1.00 98.81 97 LEU A N 1
ATOM 781 C CA . LEU A 1 97 ? -9.102 -4.798 4.478 1.00 98.81 97 LEU A CA 1
ATOM 782 C C . LEU A 1 97 ? -8.680 -6.065 3.734 1.00 98.81 97 LEU A C 1
ATOM 784 O O . LEU A 1 97 ? -8.056 -6.946 4.318 1.00 98.81 97 LEU A O 1
ATOM 788 N N . ASN A 1 98 ? -8.954 -6.144 2.435 1.00 98.69 98 ASN A N 1
ATOM 789 C CA . ASN A 1 98 ? -8.719 -7.353 1.647 1.00 98.69 98 ASN A CA 1
ATOM 790 C C . ASN A 1 98 ? -7.220 -7.690 1.555 1.00 98.69 98 ASN A C 1
ATOM 792 O O . ASN A 1 98 ? -6.860 -8.844 1.337 1.00 98.69 98 ASN A O 1
ATOM 796 N N . LEU A 1 99 ? -6.333 -6.698 1.716 1.00 98.38 99 LEU A N 1
ATOM 797 C CA . LEU A 1 99 ? -4.885 -6.912 1.738 1.00 98.38 99 LEU A CA 1
ATOM 798 C C . LEU A 1 99 ? -4.430 -7.482 3.090 1.00 98.38 99 LEU A C 1
ATOM 800 O O . LEU A 1 99 ? -3.613 -8.400 3.100 1.00 98.38 99 LEU A O 1
ATOM 804 N N . TYR A 1 100 ? -5.013 -7.026 4.205 1.00 98.75 100 TYR A N 1
ATOM 805 C CA . TYR A 1 100 ? -4.757 -7.619 5.520 1.00 98.75 100 TYR A CA 1
ATOM 806 C C . TYR A 1 100 ? -5.277 -9.059 5.591 1.00 98.75 100 TYR A C 1
ATOM 808 O O . TYR A 1 100 ? -4.527 -9.966 5.953 1.00 98.75 100 TYR A O 1
ATOM 816 N N . LEU A 1 101 ? -6.514 -9.288 5.132 1.00 98.75 101 LEU A N 1
ATOM 817 C CA . LEU A 1 101 ? -7.104 -10.625 5.033 1.00 98.75 101 LEU A CA 1
ATOM 818 C C . LEU A 1 101 ? -6.262 -11.543 4.131 1.00 98.75 101 LEU A C 1
ATOM 820 O O . LEU A 1 101 ? -5.949 -12.661 4.532 1.00 98.75 101 LEU A O 1
ATOM 824 N N . LYS A 1 102 ? -5.796 -11.065 2.966 1.00 98.19 102 LYS A N 1
ATOM 825 C CA . LYS A 1 102 ? -4.865 -11.822 2.111 1.00 98.19 102 LYS A CA 1
ATOM 826 C C . LYS A 1 102 ? -3.613 -12.266 2.872 1.00 98.19 102 LYS A C 1
ATOM 828 O O . LYS A 1 102 ? -3.232 -13.426 2.754 1.00 98.19 102 LYS A O 1
ATOM 833 N N . TYR A 1 103 ? -2.969 -11.385 3.642 1.00 98.19 103 TYR A N 1
ATOM 834 C CA . TYR A 1 103 ? -1.775 -11.770 4.400 1.00 98.19 103 TYR A CA 1
ATOM 835 C C . TYR A 1 103 ? -2.069 -12.838 5.462 1.00 98.19 103 TYR A C 1
ATOM 837 O O . TYR A 1 103 ? -1.319 -13.808 5.550 1.00 98.19 103 TYR A O 1
ATOM 845 N N . LEU A 1 104 ? -3.159 -12.692 6.225 1.00 98.12 104 LEU A N 1
ATOM 846 C CA . LEU A 1 104 ? -3.573 -13.666 7.242 1.00 98.12 104 LEU A CA 1
ATOM 847 C C . LEU A 1 104 ? -3.924 -15.033 6.628 1.00 98.12 104 LEU A C 1
ATOM 849 O O . LEU A 1 104 ? -3.519 -16.071 7.154 1.00 98.12 104 LEU A O 1
ATOM 853 N N . TRP A 1 105 ? -4.631 -15.040 5.496 1.00 97.88 105 TRP A N 1
ATOM 854 C CA . TRP A 1 105 ? -4.985 -16.253 4.758 1.00 97.88 105 TRP A CA 1
ATOM 855 C C . TRP A 1 105 ? -3.745 -16.960 4.192 1.00 97.88 105 TRP A C 1
ATOM 857 O O . TRP A 1 105 ? -3.593 -18.164 4.382 1.00 97.88 105 TRP A O 1
ATOM 867 N N . CYS A 1 106 ? -2.789 -16.219 3.616 1.00 97.00 106 CYS A N 1
ATOM 868 C CA . CYS A 1 106 ? -1.517 -16.767 3.125 1.00 97.00 106 CYS A CA 1
ATOM 869 C C . CYS A 1 106 ? -0.654 -17.456 4.204 1.00 97.00 106 CYS A C 1
ATOM 871 O O . CYS A 1 106 ? 0.287 -18.168 3.854 1.00 97.00 106 CYS A O 1
ATOM 873 N N . VAL A 1 107 ? -0.936 -17.252 5.498 1.00 95.56 107 VAL A N 1
ATOM 874 C CA . VAL A 1 107 ? -0.296 -17.973 6.617 1.00 95.56 107 VAL A CA 1
ATOM 875 C C . VAL A 1 107 ? -1.264 -18.877 7.398 1.00 95.56 107 VAL A C 1
ATOM 877 O O . VAL A 1 107 ? -0.916 -19.355 8.476 1.00 95.56 107 VAL A O 1
ATOM 880 N N . ASN A 1 108 ? -2.448 -19.156 6.842 1.00 95.69 108 ASN A N 1
ATOM 881 C CA . ASN A 1 108 ? -3.495 -20.017 7.408 1.00 95.69 108 ASN A CA 1
ATOM 882 C C . ASN A 1 108 ? -4.004 -19.572 8.799 1.00 95.69 108 ASN A C 1
ATOM 884 O O . ASN A 1 108 ? -4.315 -20.408 9.645 1.00 95.69 108 ASN A O 1
ATOM 888 N N . LEU A 1 109 ? -4.078 -18.257 9.052 1.00 95.06 109 LEU A N 1
ATOM 889 C CA . LEU A 1 109 ? -4.649 -17.692 10.288 1.00 95.06 109 LEU A CA 1
ATOM 890 C C . LEU A 1 109 ? -6.154 -17.382 10.193 1.00 95.06 109 LEU A C 1
ATOM 892 O O . LEU A 1 109 ? -6.780 -17.146 11.224 1.00 95.06 109 LEU A O 1
ATOM 896 N N . ILE A 1 110 ? -6.719 -17.367 8.983 1.00 97.38 110 ILE A N 1
ATOM 897 C CA . ILE A 1 110 ? -8.148 -17.158 8.699 1.00 97.38 110 ILE A CA 1
ATOM 898 C C . ILE A 1 110 ? -8.602 -18.061 7.542 1.00 97.38 110 ILE A C 1
ATOM 900 O O . ILE A 1 110 ? -7.771 -18.560 6.775 1.00 97.38 110 ILE A O 1
ATOM 904 N N . ALA A 1 111 ? -9.915 -18.227 7.387 1.00 97.31 111 ALA A N 1
ATOM 905 C CA . ALA A 1 111 ? -10.521 -18.835 6.207 1.00 97.31 111 ALA A CA 1
ATOM 906 C C . ALA A 1 111 ? -10.276 -17.982 4.937 1.00 97.31 111 ALA A C 1
ATOM 908 O O . ALA A 1 111 ? -9.967 -16.791 5.044 1.00 97.31 111 ALA A O 1
ATOM 909 N N . PRO A 1 112 ? -10.421 -18.549 3.721 1.00 96.50 112 PRO A N 1
ATOM 910 C CA . PRO A 1 112 ? -10.282 -17.785 2.483 1.00 96.50 112 PRO A CA 1
ATOM 911 C C . PRO A 1 112 ? -11.283 -16.612 2.435 1.00 96.50 112 PRO A C 1
ATOM 913 O O . PRO A 1 112 ? -12.491 -16.851 2.513 1.00 96.50 112 PRO A O 1
ATOM 916 N N . PRO A 1 113 ? -10.831 -15.349 2.306 1.00 97.56 113 PRO A N 1
ATOM 917 C CA . PRO A 1 113 ? -11.741 -14.213 2.202 1.00 97.56 113 PRO A CA 1
ATOM 918 C C . PRO A 1 113 ? -12.456 -14.226 0.839 1.00 97.56 113 PRO A C 1
ATOM 920 O O . PRO A 1 113 ? -11.856 -14.627 -0.160 1.00 97.56 113 PRO A O 1
ATOM 923 N N . PRO A 1 114 ? -13.710 -13.752 0.734 1.00 97.94 114 PRO A N 1
ATOM 924 C CA . PRO A 1 114 ? -14.457 -13.851 -0.519 1.00 97.94 114 PRO A CA 1
ATOM 925 C C . PRO A 1 114 ? -13.852 -13.003 -1.653 1.00 97.94 114 PRO A C 1
ATOM 927 O O . PRO A 1 114 ? -13.956 -13.388 -2.819 1.00 97.94 114 PRO A O 1
ATOM 930 N N . HIS A 1 115 ? -13.208 -11.866 -1.345 1.00 98.44 115 HIS A N 1
ATOM 931 C CA . HIS A 1 115 ? -12.640 -10.945 -2.340 1.00 98.44 115 HIS A CA 1
ATOM 932 C C . HIS A 1 115 ? -11.120 -10.764 -2.218 1.00 98.44 115 HIS A C 1
ATOM 934 O O . HIS A 1 115 ? -10.539 -10.769 -1.133 1.00 98.44 115 HIS A O 1
ATOM 940 N N . CYS A 1 116 ? -10.486 -10.487 -3.359 1.00 98.00 116 CYS A N 1
ATOM 941 C CA . CYS A 1 116 ? -9.101 -10.031 -3.462 1.00 98.00 116 CYS A CA 1
ATOM 942 C C . CYS A 1 116 ? -8.948 -8.506 -3.246 1.00 98.00 116 CYS A C 1
ATOM 944 O O . CYS A 1 116 ? -9.918 -7.756 -3.393 1.00 98.00 116 CYS A O 1
ATOM 946 N N . PRO A 1 117 ? -7.736 -8.000 -2.947 1.00 98.00 117 PRO A N 1
ATOM 947 C CA . PRO A 1 117 ? -7.476 -6.569 -2.757 1.00 98.00 117 PRO A CA 1
ATOM 948 C C . PRO A 1 117 ? -7.334 -5.777 -4.067 1.00 98.00 117 PRO A C 1
ATOM 950 O O . PRO A 1 117 ? -6.229 -5.625 -4.596 1.00 98.00 117 PRO A O 1
ATOM 953 N N . PHE A 1 118 ? -8.426 -5.184 -4.554 1.00 97.19 118 PHE A N 1
ATOM 954 C CA . PHE A 1 118 ? -8.442 -4.460 -5.829 1.00 97.19 118 PHE A CA 1
ATOM 955 C C . PHE A 1 118 ? -7.576 -3.195 -5.814 1.00 97.19 118 PHE A C 1
ATOM 957 O O . PHE A 1 118 ? -7.800 -2.274 -5.030 1.00 97.19 118 PHE A O 1
ATOM 964 N N . ASP A 1 119 ? -6.613 -3.127 -6.731 1.00 95.12 119 ASP A N 1
ATOM 965 C CA . ASP A 1 119 ? -5.844 -1.926 -7.060 1.00 95.12 119 ASP A CA 1
ATOM 966 C C . ASP A 1 119 ? -5.669 -1.784 -8.579 1.00 95.12 119 ASP A C 1
ATOM 968 O O . ASP A 1 119 ? -6.219 -2.557 -9.357 1.00 95.12 119 ASP A O 1
ATOM 972 N N . SER A 1 120 ? -4.882 -0.802 -9.018 1.00 93.19 120 SER A N 1
ATOM 973 C CA . SER A 1 120 ? -4.618 -0.533 -10.435 1.00 93.19 120 SER A CA 1
ATOM 974 C C . SER A 1 120 ? -3.999 -1.712 -11.205 1.00 93.19 120 SER A C 1
ATOM 976 O O . SER A 1 120 ? -4.204 -1.797 -12.413 1.00 93.19 120 SER A O 1
ATOM 978 N N . ILE A 1 121 ? -3.264 -2.619 -10.549 1.00 91.62 121 ILE A N 1
ATOM 979 C CA . ILE A 1 121 ? -2.710 -3.824 -11.184 1.00 91.62 121 ILE A CA 1
ATOM 980 C C . ILE A 1 121 ? -3.839 -4.832 -11.394 1.00 91.62 121 ILE A C 1
ATOM 982 O O . ILE A 1 121 ? -4.071 -5.247 -12.530 1.00 91.62 121 ILE A O 1
ATOM 986 N N . VAL A 1 122 ? -4.589 -5.162 -10.339 1.00 95.19 122 VAL A N 1
ATOM 987 C CA . VAL A 1 122 ? -5.725 -6.104 -10.413 1.00 95.19 122 VAL A CA 1
ATOM 988 C C . VAL A 1 122 ? -6.775 -5.608 -11.414 1.00 95.19 122 VAL A C 1
ATOM 990 O O . VAL A 1 122 ? -7.183 -6.346 -12.305 1.00 95.19 122 VAL A O 1
ATOM 993 N N . ILE A 1 123 ? -7.144 -4.326 -11.340 1.00 95.81 123 ILE A N 1
ATOM 994 C CA . ILE A 1 123 ? -8.149 -3.701 -12.211 1.00 95.81 123 ILE A CA 1
ATOM 995 C C . ILE A 1 123 ? -7.694 -3.667 -13.677 1.00 95.81 123 ILE A C 1
ATOM 997 O O . ILE A 1 123 ? -8.524 -3.832 -14.566 1.00 95.81 123 ILE A O 1
ATOM 1001 N N . SER A 1 124 ? -6.392 -3.543 -13.971 1.00 94.12 124 SER A N 1
ATOM 1002 C CA . SER A 1 124 ? -5.906 -3.601 -15.361 1.00 94.12 124 SER A CA 1
ATOM 1003 C C . SER A 1 124 ? -6.150 -4.953 -16.060 1.00 94.12 124 SER A C 1
ATOM 1005 O O . SER A 1 124 ? -6.223 -4.989 -17.292 1.00 94.12 124 SER A O 1
ATOM 1007 N N . HIS A 1 125 ? -6.347 -6.032 -15.287 1.00 94.12 125 HIS A N 1
ATOM 1008 C CA . HIS A 1 125 ? -6.702 -7.371 -15.774 1.00 94.12 125 HIS A CA 1
ATOM 1009 C C . HIS A 1 125 ? -8.222 -7.574 -15.932 1.00 94.12 125 HIS A C 1
ATOM 1011 O O . HIS A 1 125 ? -8.650 -8.610 -16.439 1.00 94.12 125 HIS A O 1
ATOM 1017 N N . LEU A 1 126 ? -9.046 -6.600 -15.527 1.00 94.81 126 LEU A N 1
ATOM 1018 C CA . LEU A 1 126 ? -10.501 -6.663 -15.647 1.00 94.81 126 LEU A CA 1
ATOM 1019 C C . LEU A 1 126 ? -10.981 -6.049 -16.977 1.00 94.81 126 LEU A C 1
ATOM 1021 O O . LEU A 1 126 ? -10.594 -4.921 -17.313 1.00 94.81 126 LEU A O 1
ATOM 1025 N N . PRO A 1 127 ? -11.865 -6.731 -17.730 1.00 88.62 127 PRO A N 1
ATOM 1026 C CA . PRO A 1 127 ? -12.643 -6.084 -18.779 1.00 88.62 127 PRO A CA 1
ATOM 1027 C C . PRO A 1 127 ? -13.643 -5.091 -18.161 1.00 88.62 127 PRO A C 1
ATOM 1029 O O . PRO A 1 127 ? -14.074 -5.251 -17.017 1.00 88.62 127 PRO A O 1
ATOM 1032 N N . ASP A 1 128 ? -14.002 -4.058 -18.924 1.00 88.00 128 ASP A N 1
ATOM 1033 C CA . ASP A 1 128 ? -15.093 -3.107 -18.627 1.00 88.00 128 ASP A CA 1
ATOM 1034 C C . ASP A 1 128 ? -14.986 -2.344 -17.283 1.00 88.00 128 ASP A C 1
ATOM 1036 O O . ASP A 1 128 ? -15.973 -1.813 -16.765 1.00 88.00 128 ASP A O 1
ATOM 1040 N N . CYS A 1 129 ? -13.776 -2.313 -16.710 1.00 92.00 129 CYS A N 1
ATOM 1041 C CA . CYS A 1 129 ? -13.450 -1.644 -15.444 1.00 92.00 129 CYS A CA 1
ATOM 1042 C C . CYS A 1 129 ? -12.198 -0.750 -15.531 1.00 92.00 129 CYS A C 1
ATOM 1044 O O . CYS A 1 129 ? -11.709 -0.271 -14.510 1.00 92.00 129 CYS A O 1
ATOM 1046 N N . LYS A 1 130 ? -11.639 -0.527 -16.730 1.00 84.56 130 LYS A N 1
ATOM 1047 C CA . LYS A 1 130 ? -10.424 0.296 -16.930 1.00 84.56 130 LYS A CA 1
ATOM 1048 C C . LYS A 1 130 ? -10.673 1.801 -16.732 1.00 84.56 130 LYS A C 1
ATOM 1050 O O . LYS A 1 130 ? -9.724 2.562 -16.574 1.00 84.56 130 LYS A O 1
ATOM 1055 N N . ASP A 1 131 ? -11.942 2.199 -16.698 1.00 88.25 131 ASP A N 1
ATOM 1056 C CA . ASP A 1 131 ? -12.474 3.481 -16.227 1.00 88.25 131 ASP A CA 1
ATOM 1057 C C . ASP A 1 131 ? -12.350 3.666 -14.701 1.00 88.25 131 ASP A C 1
ATOM 1059 O O . ASP A 1 131 ? -12.288 4.795 -14.211 1.00 88.25 131 ASP A O 1
ATOM 1063 N N . LEU A 1 132 ? -12.316 2.574 -13.930 1.00 92.62 132 LEU A N 1
ATOM 1064 C CA . LEU A 1 132 ? -12.465 2.612 -12.477 1.00 92.62 132 LEU A CA 1
ATOM 1065 C C . LEU A 1 132 ? -11.132 2.789 -11.739 1.00 92.62 132 LEU A C 1
ATOM 1067 O O . LEU A 1 132 ? -10.371 1.852 -11.503 1.00 92.62 132 LEU A O 1
ATOM 1071 N N . ASN A 1 133 ? -10.895 4.005 -11.251 1.00 94.12 133 ASN A N 1
ATOM 1072 C CA . ASN A 1 133 ? -9.852 4.273 -10.265 1.00 94.12 133 ASN A CA 1
ATOM 1073 C C . ASN A 1 133 ? -10.343 3.945 -8.838 1.00 94.12 133 ASN A C 1
ATOM 1075 O O . ASN A 1 133 ? -11.146 4.683 -8.261 1.00 94.12 133 ASN A O 1
ATOM 1079 N N . TRP A 1 134 ? -9.795 2.880 -8.239 1.00 95.50 134 TRP A N 1
ATOM 1080 C CA . TRP A 1 134 ? -10.115 2.422 -6.876 1.00 95.50 134 TRP A CA 1
ATOM 1081 C C . TRP A 1 134 ? -10.006 3.514 -5.799 1.00 95.50 134 TRP A C 1
ATOM 1083 O O . TRP A 1 134 ? -10.819 3.549 -4.883 1.00 95.50 134 TRP A O 1
ATOM 1093 N N . THR A 1 135 ? -9.069 4.460 -5.923 1.00 95.69 135 THR A N 1
ATOM 1094 C CA . THR A 1 135 ? -8.865 5.540 -4.929 1.00 95.69 135 THR A CA 1
ATOM 1095 C C . THR A 1 135 ? -10.001 6.577 -4.883 1.00 95.69 135 THR A C 1
ATOM 1097 O O . THR A 1 135 ? -10.103 7.364 -3.932 1.00 95.69 135 THR A O 1
ATOM 1100 N N . SER A 1 136 ? -10.867 6.573 -5.902 1.00 95.19 136 SER A N 1
ATOM 1101 C CA . SER A 1 136 ? -12.053 7.430 -6.028 1.00 95.19 136 SER A CA 1
ATOM 1102 C C . SER A 1 136 ? -13.387 6.698 -5.840 1.00 95.19 136 SER A C 1
ATOM 1104 O O . SER A 1 136 ? -14.407 7.372 -5.740 1.00 95.19 136 SER A O 1
ATOM 1106 N N . ILE A 1 137 ? -13.409 5.361 -5.757 1.00 97.19 137 ILE A N 1
ATOM 1107 C CA . ILE A 1 137 ? -14.652 4.612 -5.507 1.00 97.19 137 ILE A CA 1
ATOM 1108 C C . ILE A 1 137 ? -15.106 4.870 -4.069 1.00 97.19 137 ILE A C 1
ATOM 1110 O O . ILE A 1 137 ? -14.401 4.510 -3.131 1.00 97.19 137 ILE A O 1
ATOM 1114 N N . ASP A 1 138 ? -16.290 5.455 -3.898 1.00 96.88 138 ASP A N 1
ATOM 1115 C CA . ASP A 1 138 ? -16.924 5.712 -2.592 1.00 96.88 138 ASP A CA 1
ATOM 1116 C C . ASP A 1 138 ? -18.337 5.115 -2.476 1.00 96.88 138 ASP A C 1
ATOM 1118 O O . ASP A 1 138 ? -19.120 5.440 -1.590 1.00 96.88 138 ASP A O 1
ATOM 1122 N N . ASN A 1 139 ? -18.674 4.232 -3.407 1.00 95.19 139 ASN A N 1
ATOM 1123 C CA . ASN A 1 139 ? -19.987 3.635 -3.555 1.00 95.19 139 ASN A CA 1
ATOM 1124 C C . ASN A 1 139 ? -19.809 2.110 -3.639 1.00 95.19 139 ASN A C 1
ATOM 1126 O O . ASN A 1 139 ? -18.941 1.635 -4.381 1.00 95.19 139 ASN A O 1
ATOM 1130 N N . ILE A 1 140 ? -20.574 1.347 -2.849 1.00 97.00 140 ILE A N 1
ATOM 1131 C CA . ILE A 1 140 ? -20.365 -0.104 -2.745 1.00 97.00 140 ILE A CA 1
ATOM 1132 C C . ILE A 1 140 ? -20.838 -0.823 -4.013 1.00 97.00 140 ILE A C 1
ATOM 1134 O O . ILE A 1 140 ? -20.214 -1.789 -4.426 1.00 97.00 140 ILE A O 1
ATOM 1138 N N . GLU A 1 141 ? -21.848 -0.301 -4.707 1.00 96.44 141 GLU A N 1
ATOM 1139 C CA . GLU A 1 141 ? -22.378 -0.868 -5.948 1.00 96.44 141 GLU A CA 1
ATOM 1140 C C . GLU A 1 141 ? -21.359 -0.741 -7.105 1.00 96.44 141 GLU A C 1
ATOM 1142 O O . GLU A 1 141 ? -21.194 -1.663 -7.909 1.00 96.44 141 GLU A O 1
ATOM 1147 N N . VAL A 1 142 ? -20.586 0.354 -7.144 1.00 96.69 142 VAL A N 1
ATOM 1148 C CA . VAL A 1 142 ? -19.423 0.533 -8.036 1.00 96.69 142 VAL A CA 1
ATOM 1149 C C . VAL A 1 142 ? -18.260 -0.384 -7.641 1.00 96.69 142 VAL A C 1
ATOM 1151 O O . VAL A 1 142 ? -17.578 -0.901 -8.523 1.00 96.69 142 VAL A O 1
ATOM 1154 N N . TYR A 1 143 ? -18.044 -0.660 -6.351 1.00 98.12 143 TYR A N 1
ATOM 1155 C CA . TYR A 1 143 ? -17.098 -1.703 -5.931 1.00 98.12 143 TYR A CA 1
ATOM 1156 C C . TYR A 1 143 ? -17.565 -3.103 -6.372 1.00 98.12 143 TYR A C 1
ATOM 1158 O O . TYR A 1 143 ? -16.777 -3.857 -6.942 1.00 98.12 143 TYR A O 1
ATOM 1166 N N . SER A 1 144 ? -18.855 -3.423 -6.248 1.00 97.00 144 SER A N 1
ATOM 1167 C CA . SER A 1 144 ? -19.434 -4.685 -6.725 1.00 97.00 144 SER A CA 1
ATOM 1168 C C . SER A 1 144 ? -19.340 -4.865 -8.250 1.00 97.00 144 SER A C 1
ATOM 1170 O O . SER A 1 144 ? -19.355 -6.007 -8.711 1.00 97.00 144 SER A O 1
ATOM 1172 N N . ARG A 1 145 ? -19.170 -3.798 -9.057 1.00 96.19 145 ARG A N 1
ATOM 1173 C CA . ARG A 1 145 ? -18.777 -3.937 -10.481 1.00 96.19 145 ARG A CA 1
ATOM 1174 C C . ARG A 1 145 ? -17.420 -4.637 -10.620 1.00 96.19 145 ARG A C 1
ATOM 1176 O O . ARG A 1 145 ? -17.304 -5.540 -11.445 1.00 96.19 145 ARG A O 1
ATOM 1183 N N . LEU A 1 146 ? -16.426 -4.265 -9.805 1.00 97.50 146 LEU A N 1
ATOM 1184 C CA . LEU A 1 146 ? -15.093 -4.886 -9.816 1.00 97.50 146 LEU A CA 1
ATOM 1185 C C . LEU A 1 146 ? -15.162 -6.360 -9.412 1.00 97.50 146 LEU A C 1
ATOM 1187 O O . LEU A 1 146 ? -14.579 -7.203 -10.087 1.00 97.50 146 LEU A O 1
ATOM 1191 N N . VAL A 1 147 ? -15.925 -6.673 -8.360 1.00 97.44 147 VAL A N 1
ATOM 1192 C CA . VAL A 1 147 ? -16.145 -8.048 -7.880 1.00 97.44 147 VAL A CA 1
ATOM 1193 C C . VAL A 1 147 ? -16.776 -8.910 -8.976 1.00 97.44 147 VAL A C 1
ATOM 1195 O O . VAL A 1 147 ? -16.250 -9.970 -9.317 1.00 97.44 147 VAL A O 1
ATOM 1198 N N . LYS A 1 148 ? -17.857 -8.428 -9.603 1.00 96.88 148 LYS A N 1
ATOM 1199 C CA . LYS A 1 148 ? -18.540 -9.135 -10.698 1.00 96.88 148 LYS A CA 1
ATOM 1200 C C . LYS A 1 148 ? -17.643 -9.297 -11.927 1.00 96.88 148 LYS A C 1
ATOM 1202 O O . LYS A 1 148 ? -17.634 -10.368 -12.529 1.00 96.88 148 LYS A O 1
ATOM 1207 N N . ALA A 1 149 ? -16.845 -8.289 -12.280 1.00 96.94 149 ALA A N 1
ATOM 1208 C CA . ALA A 1 149 ? -15.860 -8.411 -13.351 1.00 96.94 149 ALA A CA 1
ATOM 1209 C C . ALA A 1 149 ? -14.770 -9.445 -13.017 1.00 96.94 149 ALA A C 1
ATOM 1211 O O . ALA A 1 149 ? -14.442 -10.263 -13.874 1.00 96.94 149 ALA A O 1
ATOM 1212 N N . ALA A 1 150 ? -14.267 -9.465 -11.779 1.00 97.00 150 ALA A N 1
ATOM 1213 C CA . ALA A 1 150 ? -13.260 -10.421 -11.324 1.00 97.00 150 ALA A CA 1
ATOM 1214 C C . ALA A 1 150 ? -13.777 -11.859 -11.339 1.00 97.00 150 ALA A C 1
ATOM 1216 O O . ALA A 1 150 ? -13.112 -12.721 -11.905 1.00 97.00 150 ALA A O 1
ATOM 1217 N N . ARG A 1 151 ? -14.992 -12.113 -10.829 1.00 96.75 151 ARG A N 1
ATOM 1218 C CA . ARG A 1 151 ? -15.626 -13.444 -10.881 1.00 96.75 151 ARG A CA 1
ATOM 1219 C C . ARG A 1 151 ? -15.738 -13.966 -12.323 1.00 96.75 151 ARG A C 1
ATOM 1221 O O . ARG A 1 151 ? -15.442 -15.129 -12.568 1.00 96.75 151 ARG A O 1
ATOM 1228 N N . ARG A 1 152 ? -16.047 -13.109 -13.310 1.00 96.69 152 ARG A N 1
ATOM 1229 C CA . ARG A 1 152 ? -16.058 -13.504 -14.740 1.00 96.69 152 ARG A CA 1
ATOM 1230 C C . ARG A 1 152 ? -14.676 -13.884 -15.293 1.00 96.69 152 ARG A C 1
ATOM 1232 O O . ARG A 1 152 ? -14.607 -14.725 -16.184 1.00 96.69 152 ARG A O 1
ATOM 1239 N N . VAL A 1 153 ? -13.592 -13.273 -14.805 1.00 96.00 153 VAL A N 1
ATOM 1240 C CA . VAL A 1 153 ? -12.214 -13.572 -15.253 1.00 96.00 153 VAL A CA 1
ATOM 1241 C C . VAL A 1 153 ? -11.629 -14.781 -14.511 1.00 96.00 153 VAL A C 1
ATOM 1243 O O . VAL A 1 153 ? -10.978 -15.618 -15.132 1.00 96.00 153 VAL A O 1
ATOM 1246 N N . ALA A 1 154 ? -11.891 -14.895 -13.207 1.00 96.00 154 ALA A N 1
ATOM 1247 C CA . ALA A 1 154 ? -11.457 -16.001 -12.355 1.00 96.00 154 ALA A CA 1
ATOM 1248 C C . ALA A 1 154 ? -12.228 -17.310 -12.619 1.00 96.00 154 ALA A C 1
ATOM 1250 O O . ALA A 1 154 ? -11.689 -18.393 -12.386 1.00 96.00 154 ALA A O 1
ATOM 1251 N N . LYS A 1 155 ? -13.460 -17.211 -13.144 1.00 94.56 155 LYS A N 1
ATOM 1252 C CA . LYS A 1 155 ? -14.404 -18.325 -13.319 1.00 94.56 155 LYS A CA 1
ATOM 1253 C C . LYS A 1 155 ? -14.678 -18.996 -11.967 1.00 94.56 155 LYS A C 1
ATOM 1255 O O . LYS A 1 155 ? -15.088 -18.323 -11.028 1.00 94.56 155 LYS A O 1
ATOM 1260 N N . ASP A 1 156 ? -14.415 -20.293 -11.865 1.00 93.56 156 ASP A N 1
ATOM 1261 C CA . ASP A 1 156 ? -14.638 -21.120 -10.679 1.00 93.56 156 ASP A CA 1
ATOM 1262 C C . ASP A 1 156 ? -13.553 -20.930 -9.597 1.00 93.56 156 ASP A C 1
ATOM 1264 O O . ASP A 1 156 ? -13.669 -21.464 -8.496 1.00 93.56 156 ASP A O 1
ATOM 1268 N N . LYS A 1 157 ? -12.484 -20.172 -9.893 1.00 95.81 157 LYS A N 1
ATOM 1269 C CA . LYS A 1 157 ? -11.367 -19.936 -8.969 1.00 95.81 157 LYS A CA 1
ATOM 1270 C C . LYS A 1 157 ? -11.718 -18.882 -7.905 1.00 95.81 157 LYS A C 1
ATOM 1272 O O . LYS A 1 157 ? -12.205 -17.805 -8.265 1.00 95.81 157 LYS A O 1
ATOM 1277 N N . PRO A 1 158 ? -11.408 -19.114 -6.614 1.00 96.44 158 PRO A N 1
ATOM 1278 C CA . PRO A 1 158 ? -11.503 -18.091 -5.576 1.00 96.44 158 PRO A CA 1
ATOM 1279 C C . PRO A 1 158 ? -10.736 -16.814 -5.946 1.00 96.44 158 PRO A C 1
ATOM 1281 O O . PRO A 1 158 ? -9.594 -16.864 -6.410 1.00 96.44 158 PRO A O 1
ATOM 1284 N N . LEU A 1 159 ? -11.338 -15.644 -5.705 1.00 97.94 159 LEU A N 1
ATOM 1285 C CA . LEU A 1 159 ? -10.728 -14.360 -6.073 1.00 97.94 159 LEU A CA 1
ATOM 1286 C C . LEU A 1 159 ? -9.328 -14.131 -5.457 1.00 97.94 159 LEU A C 1
ATOM 1288 O O . LEU A 1 159 ? -8.467 -13.619 -6.177 1.00 97.94 159 LEU A O 1
ATOM 1292 N N . PRO A 1 160 ? -9.038 -14.519 -4.194 1.00 96.50 160 PRO A N 1
ATOM 1293 C CA . PRO A 1 160 ? -7.690 -14.399 -3.629 1.00 96.50 160 PRO A CA 1
ATOM 1294 C C . PRO A 1 160 ? -6.631 -15.263 -4.332 1.00 96.50 160 PRO A C 1
ATOM 1296 O O . PRO A 1 160 ? -5.484 -14.838 -4.452 1.00 96.50 160 PRO A O 1
ATOM 1299 N N . GLU A 1 161 ? -6.998 -16.447 -4.832 1.00 97.06 161 GLU A N 1
ATOM 1300 C CA . GLU A 1 161 ? -6.090 -17.322 -5.589 1.00 97.06 161 GLU A CA 1
ATOM 1301 C C . GLU A 1 161 ? -5.795 -16.742 -6.975 1.00 97.06 161 GLU A C 1
ATOM 1303 O O . GLU A 1 161 ? -4.639 -16.657 -7.389 1.00 97.06 161 GLU A O 1
ATOM 1308 N N . TRP A 1 162 ? -6.831 -16.262 -7.668 1.00 97.50 162 TRP A N 1
ATOM 1309 C CA . TRP A 1 162 ? -6.695 -15.586 -8.959 1.00 97.50 162 TRP A CA 1
ATOM 1310 C C . TRP A 1 162 ? -5.808 -14.327 -8.878 1.00 97.50 162 TRP A C 1
ATOM 1312 O O . TRP A 1 162 ? -4.957 -14.097 -9.739 1.00 97.50 162 TRP A O 1
ATOM 1322 N N . GLU A 1 163 ? -5.935 -13.525 -7.816 1.00 96.88 163 GLU A N 1
ATOM 1323 C CA . GLU A 1 163 ? -5.072 -12.354 -7.613 1.00 96.88 163 GLU A CA 1
ATOM 1324 C C . GLU A 1 163 ? -3.657 -12.726 -7.123 1.00 96.88 163 GLU A C 1
ATOM 1326 O O . GLU A 1 163 ? -2.692 -12.043 -7.482 1.00 96.88 163 GLU A O 1
ATOM 1331 N N . LEU A 1 164 ? -3.478 -13.841 -6.400 1.00 94.75 164 LEU A N 1
ATOM 1332 C CA . LEU A 1 164 ? -2.147 -14.413 -6.158 1.00 94.75 164 LEU A CA 1
ATOM 1333 C C . LEU A 1 164 ? -1.451 -14.827 -7.460 1.00 94.75 164 LEU A C 1
ATOM 1335 O O . LEU A 1 164 ? -0.256 -14.570 -7.595 1.00 94.75 164 LEU A O 1
ATOM 1339 N N . GLU A 1 165 ? -2.161 -15.400 -8.434 1.00 94.00 165 GLU A N 1
ATOM 1340 C CA . GLU A 1 165 ? -1.586 -15.727 -9.747 1.00 94.00 165 GLU A CA 1
ATOM 1341 C C . GLU A 1 165 ? -1.154 -14.474 -10.516 1.00 94.00 165 GLU A C 1
ATOM 1343 O O . GLU A 1 165 ? -0.050 -14.447 -11.062 1.00 94.00 165 GLU A O 1
ATOM 1348 N N . ILE A 1 166 ? -1.958 -13.403 -10.508 1.00 92.81 166 ILE A N 1
ATOM 1349 C CA . ILE A 1 166 ? -1.566 -12.103 -11.084 1.00 92.81 166 ILE A CA 1
ATOM 1350 C C . ILE A 1 166 ? -0.279 -11.585 -10.422 1.00 92.81 166 ILE A C 1
ATOM 1352 O O . ILE A 1 166 ? 0.656 -11.170 -11.114 1.00 92.81 166 ILE A O 1
ATOM 1356 N N . TRP A 1 167 ? -0.193 -11.651 -9.090 1.00 88.88 167 TRP A N 1
ATOM 1357 C CA . TRP A 1 167 ? 0.992 -11.224 -8.345 1.00 88.88 167 TRP A CA 1
ATOM 1358 C C . TRP A 1 167 ? 2.229 -12.084 -8.661 1.00 88.88 167 TRP A C 1
ATOM 1360 O O . TRP A 1 167 ? 3.301 -11.543 -8.950 1.00 88.88 167 TRP A O 1
ATOM 1370 N N . LEU A 1 168 ? 2.083 -13.414 -8.674 1.00 87.25 168 LEU A N 1
ATOM 1371 C CA . LEU A 1 168 ? 3.151 -14.360 -9.005 1.00 87.25 168 LEU A CA 1
ATOM 1372 C C . LEU A 1 168 ? 3.661 -14.152 -10.433 1.00 87.25 168 LEU A C 1
ATOM 1374 O O . LEU A 1 168 ? 4.872 -14.067 -10.634 1.00 87.25 168 LEU A O 1
ATOM 1378 N N . ASN A 1 169 ? 2.763 -14.001 -11.408 1.00 83.06 169 ASN A N 1
ATOM 1379 C CA . ASN A 1 169 ? 3.113 -13.722 -12.801 1.00 83.06 169 ASN A CA 1
ATOM 1380 C C . ASN A 1 169 ? 3.829 -12.369 -12.944 1.00 83.06 169 ASN A C 1
ATOM 1382 O O . ASN A 1 169 ? 4.817 -12.269 -13.674 1.00 83.06 169 ASN A O 1
ATOM 1386 N N . GLY A 1 170 ? 3.414 -11.349 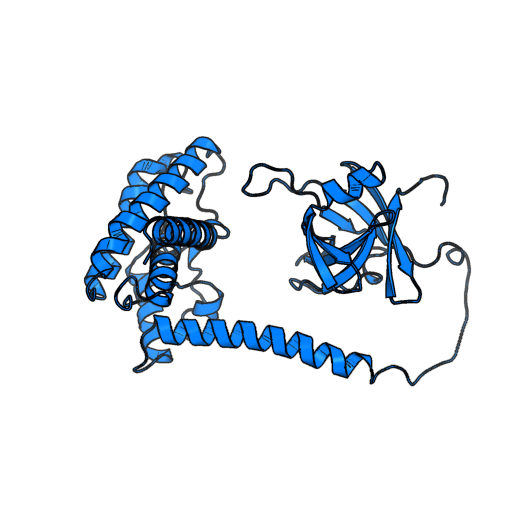-12.183 1.00 77.94 170 GLY A N 1
ATOM 1387 C CA . GLY A 1 170 ? 4.133 -10.079 -12.067 1.00 77.94 170 GLY A CA 1
ATOM 1388 C C . GLY A 1 170 ? 5.584 -10.276 -11.611 1.00 77.94 170 GLY A C 1
ATOM 1389 O O . GLY A 1 170 ? 6.516 -9.932 -12.344 1.00 77.94 170 GLY A O 1
ATOM 1390 N N . VAL A 1 171 ? 5.783 -10.912 -10.451 1.00 67.38 171 VAL A N 1
ATOM 1391 C CA . VAL A 1 171 ? 7.110 -11.196 -9.867 1.00 67.38 171 VAL A CA 1
ATOM 1392 C C . VAL A 1 171 ? 7.973 -12.069 -10.787 1.00 67.38 171 VAL A C 1
ATOM 1394 O O . VAL A 1 171 ? 9.174 -11.818 -10.933 1.00 67.38 171 VAL A O 1
ATOM 1397 N N . GLN A 1 172 ? 7.389 -13.074 -11.442 1.00 54.03 172 GLN A N 1
ATOM 1398 C CA . GLN A 1 172 ? 8.090 -13.910 -12.417 1.00 54.03 172 GLN A CA 1
ATOM 1399 C C . GLN A 1 172 ? 8.493 -13.113 -13.662 1.00 54.03 172 GLN A C 1
ATOM 1401 O O . GLN A 1 172 ? 9.628 -13.254 -14.115 1.00 54.03 172 GLN A O 1
ATOM 1406 N N . SER A 1 173 ? 7.643 -12.213 -14.170 1.00 59.38 173 SER A N 1
ATOM 1407 C CA . SER A 1 173 ? 7.983 -11.364 -15.320 1.00 59.38 173 SER A CA 1
ATOM 1408 C C . SER A 1 173 ? 9.149 -10.410 -15.019 1.00 59.38 173 SER A C 1
ATOM 1410 O O . SER A 1 173 ? 10.020 -10.210 -15.867 1.00 59.38 173 SER A O 1
ATOM 1412 N N . GLU A 1 174 ? 9.244 -9.878 -13.794 1.00 55.41 174 GLU A N 1
ATOM 1413 C CA . GLU A 1 174 ? 10.394 -9.076 -13.362 1.00 55.41 174 GLU A CA 1
ATOM 1414 C C . GLU A 1 174 ? 11.680 -9.904 -13.246 1.00 55.41 174 GLU A C 1
ATOM 1416 O O . GLU A 1 174 ? 12.750 -9.451 -13.662 1.00 55.41 174 GLU A O 1
ATOM 1421 N N . ARG A 1 175 ? 11.593 -11.125 -12.699 1.00 49.97 175 ARG A N 1
ATOM 1422 C CA . ARG A 1 175 ? 12.730 -12.058 -12.613 1.00 49.97 175 ARG A CA 1
ATOM 1423 C C . ARG A 1 175 ? 13.194 -12.495 -14.006 1.00 49.97 175 ARG A C 1
ATOM 1425 O O . ARG A 1 175 ? 14.390 -12.453 -14.281 1.00 49.97 175 ARG A O 1
ATOM 1432 N N . GLY A 1 176 ? 12.264 -12.804 -14.910 1.00 43.50 176 GLY A N 1
ATOM 1433 C CA . GLY A 1 176 ? 12.535 -13.129 -16.312 1.00 43.50 176 GLY A CA 1
ATOM 1434 C C . GLY A 1 176 ? 13.193 -11.972 -17.067 1.00 43.50 176 GLY A C 1
ATOM 1435 O O . GLY A 1 176 ? 14.207 -12.174 -17.729 1.00 43.50 176 GLY A O 1
ATOM 1436 N N . ARG A 1 177 ? 12.708 -10.734 -16.891 1.00 48.50 177 ARG A N 1
ATOM 1437 C CA . ARG A 1 177 ? 13.344 -9.522 -17.449 1.00 48.50 177 ARG A CA 1
ATOM 1438 C C . ARG A 1 177 ? 14.767 -9.304 -16.920 1.00 48.50 177 ARG A C 1
ATOM 1440 O O . ARG A 1 177 ? 15.630 -8.884 -17.687 1.00 48.50 177 ARG A O 1
ATOM 1447 N N . LYS A 1 178 ? 15.039 -9.619 -15.646 1.00 46.75 178 LYS A N 1
ATOM 1448 C CA . LYS A 1 178 ? 16.398 -9.589 -15.066 1.00 46.75 178 LYS A CA 1
ATOM 1449 C C . LYS A 1 178 ? 17.299 -10.690 -15.647 1.00 46.75 178 LYS A C 1
ATOM 1451 O O . LYS A 1 178 ? 18.442 -10.400 -15.989 1.00 46.75 178 LYS A O 1
ATOM 1456 N N . GLY A 1 179 ? 16.784 -11.908 -15.828 1.00 42.41 179 GLY A N 1
ATOM 1457 C CA . GLY A 1 179 ? 17.512 -13.015 -16.462 1.00 42.41 179 GLY A CA 1
ATOM 1458 C C . GLY A 1 179 ? 17.857 -12.740 -17.929 1.00 42.41 179 GLY A C 1
ATOM 1459 O O . GLY A 1 179 ? 19.021 -12.800 -18.316 1.00 42.41 179 GLY A O 1
ATOM 1460 N N . LEU A 1 180 ? 16.868 -12.338 -18.732 1.00 36.53 180 LEU A N 1
ATOM 1461 C CA . LEU A 1 180 ? 17.046 -12.075 -20.164 1.00 36.53 180 LEU A CA 1
ATOM 1462 C C . LEU A 1 180 ? 17.931 -10.846 -20.446 1.00 36.53 180 LEU A C 1
ATOM 1464 O O . LEU A 1 180 ? 18.556 -10.771 -21.502 1.00 36.53 180 LEU A O 1
ATOM 1468 N N . ARG A 1 181 ? 18.025 -9.887 -19.506 1.00 43.97 181 ARG A N 1
ATOM 1469 C CA . ARG A 1 181 ? 18.995 -8.777 -19.585 1.00 43.97 181 ARG A CA 1
ATOM 1470 C C . ARG A 1 181 ? 20.450 -9.261 -19.469 1.00 43.97 181 ARG A C 1
ATOM 1472 O O . ARG A 1 181 ? 21.297 -8.635 -20.091 1.00 43.97 181 ARG A O 1
ATOM 1479 N N . LYS A 1 182 ? 20.756 -10.372 -18.776 1.00 41.88 182 LYS A N 1
ATOM 1480 C CA . LYS A 1 182 ? 22.126 -10.933 -18.737 1.00 41.88 182 LYS A CA 1
ATOM 1481 C C . LYS A 1 182 ? 22.573 -11.413 -20.125 1.00 41.88 182 LYS A C 1
ATOM 1483 O O . LYS A 1 182 ? 23.536 -10.888 -20.674 1.00 41.88 182 LYS A O 1
ATOM 1488 N N . SER A 1 183 ? 21.795 -12.304 -20.744 1.00 39.81 183 SER A N 1
ATOM 1489 C CA . SER A 1 183 ? 22.114 -12.912 -22.048 1.00 39.81 183 SER A CA 1
ATOM 1490 C C . SER A 1 183 ? 22.083 -11.943 -23.240 1.00 39.81 183 SER A C 1
ATOM 1492 O O . SER A 1 183 ? 22.494 -12.307 -24.341 1.00 39.81 183 SER A O 1
ATOM 1494 N N . ARG A 1 184 ? 21.552 -10.721 -23.070 1.00 36.41 184 ARG A N 1
ATOM 1495 C CA . ARG A 1 184 ? 21.502 -9.701 -24.135 1.00 36.41 184 ARG A CA 1
ATOM 1496 C C . ARG A 1 184 ? 22.693 -8.740 -24.129 1.00 36.41 184 ARG A C 1
ATOM 1498 O O . ARG A 1 184 ? 22.970 -8.161 -25.175 1.00 36.41 184 ARG A O 1
ATOM 1505 N N . THR A 1 185 ? 23.394 -8.590 -23.005 1.00 39.66 185 THR A N 1
ATOM 1506 C CA . THR A 1 185 ? 24.586 -7.726 -22.901 1.00 39.66 185 THR A CA 1
ATOM 1507 C C . THR A 1 185 ? 25.808 -8.388 -23.538 1.00 39.66 185 THR A C 1
ATOM 1509 O O . THR A 1 185 ? 26.513 -7.760 -24.321 1.00 39.66 185 THR A O 1
ATOM 1512 N N . GLU A 1 186 ? 26.001 -9.687 -23.296 1.00 42.62 186 GLU A N 1
ATOM 1513 C CA . GLU A 1 186 ? 27.118 -10.481 -23.838 1.00 42.62 186 GLU A CA 1
ATOM 1514 C C . GLU A 1 186 ? 27.114 -10.549 -25.378 1.00 42.62 186 GLU A C 1
ATOM 1516 O O . GLU A 1 186 ? 28.158 -10.703 -26.006 1.00 42.62 186 GLU A O 1
ATOM 1521 N N . LYS A 1 187 ? 25.941 -10.398 -26.010 1.00 34.31 187 LYS A N 1
ATOM 1522 C CA . LYS A 1 187 ? 25.748 -10.613 -27.453 1.00 34.31 187 LYS A CA 1
ATOM 1523 C C . LYS A 1 187 ? 25.801 -9.339 -28.313 1.00 34.31 187 LYS A C 1
ATOM 1525 O O . LYS A 1 187 ? 25.382 -9.386 -29.466 1.00 34.31 187 LYS A O 1
ATOM 1530 N N . ARG A 1 188 ? 26.273 -8.205 -27.771 1.00 34.34 188 ARG A N 1
ATOM 1531 C CA . ARG A 1 188 ? 26.271 -6.892 -28.462 1.00 34.34 188 ARG A CA 1
ATOM 1532 C C . ARG A 1 188 ? 27.633 -6.175 -28.514 1.00 34.34 188 ARG A C 1
ATOM 1534 O O . ARG A 1 188 ? 27.672 -4.976 -28.753 1.00 34.34 188 ARG A O 1
ATOM 1541 N N . HIS A 1 189 ? 28.734 -6.899 -28.301 1.00 38.94 189 HIS A N 1
ATOM 1542 C CA . HIS A 1 189 ? 30.110 -6.365 -28.289 1.00 38.94 189 HIS A CA 1
ATOM 1543 C C . HIS A 1 189 ? 30.936 -6.696 -29.554 1.00 38.94 189 HIS A C 1
ATOM 1545 O O . HIS A 1 189 ? 32.153 -6.865 -29.491 1.00 38.94 189 HIS A O 1
ATOM 1551 N N . LYS A 1 190 ? 30.288 -6.773 -30.722 1.00 37.94 190 LYS A N 1
ATOM 1552 C CA . LYS A 1 190 ? 30.938 -6.730 -32.044 1.00 37.94 190 LYS A CA 1
ATOM 1553 C C . LYS A 1 190 ? 30.095 -5.877 -32.993 1.00 37.94 190 LYS A C 1
ATOM 1555 O O . LYS A 1 190 ? 28.875 -5.899 -32.859 1.00 37.94 190 LYS A O 1
ATOM 1560 N N . GLU A 1 191 ? 30.782 -5.201 -33.923 1.00 32.03 191 GLU A N 1
ATOM 1561 C CA . GLU A 1 191 ? 30.256 -4.234 -34.913 1.00 32.03 191 GLU A CA 1
ATOM 1562 C C . GLU A 1 191 ? 29.704 -2.935 -34.267 1.00 32.03 191 GLU A C 1
ATOM 1564 O O . GLU A 1 191 ? 28.983 -2.989 -33.276 1.00 32.03 191 GLU A O 1
ATOM 1569 N N . THR A 1 192 ? 30.033 -1.711 -34.708 1.00 32.28 192 THR A N 1
ATOM 1570 C CA . THR A 1 192 ? 30.805 -1.197 -35.873 1.00 32.28 192 THR A CA 1
ATOM 1571 C C . THR A 1 192 ? 31.775 -0.059 -35.471 1.00 32.28 192 THR A C 1
ATOM 1573 O O . THR A 1 192 ? 31.753 0.406 -34.333 1.00 32.28 192 THR A O 1
ATOM 1576 N N . SER A 1 193 ? 32.616 0.415 -36.402 1.00 31.48 193 SER A N 1
ATOM 1577 C CA . SER A 1 193 ? 33.583 1.518 -36.221 1.00 31.48 193 SER A CA 1
ATOM 1578 C C . SER A 1 193 ? 33.623 2.483 -37.429 1.00 31.48 193 SER A C 1
ATOM 1580 O O . SER A 1 193 ? 33.036 2.172 -38.463 1.00 31.48 193 SER A O 1
ATOM 1582 N N . LEU A 1 194 ? 34.368 3.601 -37.290 1.00 32.72 194 LEU A N 1
ATOM 1583 C CA . LEU A 1 194 ? 34.623 4.688 -38.274 1.00 32.72 194 LEU A CA 1
ATOM 1584 C C . LEU A 1 194 ? 33.424 5.651 -38.505 1.00 32.72 194 LEU A C 1
ATOM 1586 O O . LEU A 1 194 ? 32.295 5.198 -38.638 1.00 32.72 194 LEU A O 1
ATOM 1590 N N . GLY A 1 195 ? 33.579 6.986 -38.558 1.00 28.72 195 GLY A N 1
ATOM 1591 C CA . GLY A 1 195 ? 34.769 7.849 -38.396 1.00 28.72 195 GLY A CA 1
ATOM 1592 C C . GLY A 1 195 ? 34.414 9.323 -38.039 1.00 28.72 195 GLY A C 1
ATOM 1593 O O . GLY A 1 195 ? 33.233 9.617 -37.862 1.00 28.72 195 GLY A O 1
ATOM 1594 N N . PRO A 1 196 ? 35.410 10.226 -37.877 1.00 35.56 196 PRO A N 1
ATOM 1595 C CA . PRO A 1 196 ? 35.264 11.607 -37.358 1.00 35.56 196 PRO A CA 1
ATOM 1596 C C . PRO A 1 196 ? 35.255 12.664 -38.501 1.00 35.56 196 PRO A C 1
ATOM 1598 O O . PRO A 1 196 ? 35.236 12.268 -39.663 1.00 35.56 196 PRO A O 1
ATOM 1601 N N . SER A 1 197 ? 35.285 13.994 -38.321 1.00 39.47 197 SER A N 1
ATOM 1602 C CA . SER A 1 197 ? 35.325 14.938 -37.169 1.00 39.47 197 SER A CA 1
ATOM 1603 C C . SER A 1 197 ? 34.387 16.147 -37.497 1.00 39.47 197 SER A C 1
ATOM 1605 O O . SER A 1 197 ? 33.657 16.053 -38.482 1.00 39.47 197 SER A O 1
ATOM 1607 N N . GLN A 1 198 ? 34.250 17.300 -36.815 1.00 32.12 198 GLN A N 1
ATOM 1608 C CA . GLN A 1 198 ? 34.789 17.964 -35.597 1.00 32.12 198 GLN A CA 1
ATOM 1609 C C . GLN A 1 198 ? 33.714 19.033 -35.174 1.00 32.12 198 GLN A C 1
ATOM 1611 O O . GLN A 1 198 ? 32.547 18.776 -35.465 1.00 32.12 198 GLN A O 1
ATOM 1616 N N . SER A 1 199 ? 33.876 20.220 -34.555 1.00 39.59 199 SER A N 1
ATOM 1617 C CA . SER A 1 199 ? 34.925 21.039 -33.883 1.00 39.59 199 SER A CA 1
ATOM 1618 C C . SER A 1 199 ? 34.219 22.196 -33.134 1.00 39.59 199 SER A C 1
ATOM 1620 O O . SER A 1 199 ? 33.088 22.536 -33.479 1.00 39.59 199 SER A O 1
ATOM 1622 N N . ASP A 1 200 ? 34.779 22.917 -32.154 1.00 39.28 200 ASP A N 1
ATOM 1623 C CA . ASP A 1 200 ? 35.835 22.638 -31.162 1.00 39.28 200 ASP A CA 1
ATOM 1624 C C . ASP A 1 200 ? 35.476 23.478 -29.914 1.00 39.28 200 ASP A C 1
ATOM 1626 O O . ASP A 1 200 ? 35.396 24.699 -30.030 1.00 39.28 200 ASP A O 1
ATOM 1630 N N . ILE A 1 201 ? 35.228 22.855 -28.748 1.00 34.91 201 ILE A N 1
ATOM 1631 C CA . ILE A 1 201 ? 35.198 23.498 -27.404 1.00 34.91 201 ILE A CA 1
ATOM 1632 C C . ILE A 1 201 ? 34.981 22.466 -26.277 1.00 34.91 201 ILE A C 1
ATOM 1634 O O . ILE A 1 201 ? 35.571 22.600 -25.209 1.00 34.91 201 ILE A O 1
ATOM 1638 N N . GLU A 1 202 ? 34.167 21.422 -26.490 1.00 39.22 202 GLU A N 1
ATOM 1639 C CA . GLU A 1 202 ? 33.701 20.535 -25.398 1.00 39.22 202 GLU A CA 1
ATOM 1640 C C . GLU A 1 202 ? 34.674 19.385 -25.017 1.00 39.22 202 GLU A C 1
ATOM 1642 O O . GLU A 1 202 ? 34.440 18.670 -24.043 1.00 39.22 202 GLU A O 1
ATOM 1647 N N . GLU A 1 203 ? 35.795 19.198 -25.726 1.00 38.91 203 GLU A N 1
ATOM 1648 C CA . GLU A 1 203 ? 36.631 17.977 -25.665 1.00 38.91 203 GLU A CA 1
ATOM 1649 C C . GLU A 1 203 ? 37.627 17.886 -24.477 1.00 38.91 203 GLU A C 1
ATOM 1651 O O . GLU A 1 203 ? 38.697 17.289 -24.594 1.00 38.91 203 GLU A O 1
ATOM 1656 N N . LYS A 1 204 ? 37.321 18.471 -23.308 1.00 39.38 204 LYS A N 1
ATOM 1657 C CA . LYS A 1 204 ? 38.193 18.361 -22.109 1.00 39.38 204 LYS A CA 1
ATOM 1658 C C . LYS A 1 204 ? 37.525 17.994 -20.786 1.00 39.38 204 LYS A C 1
ATOM 1660 O O . LYS A 1 204 ? 38.238 17.763 -19.812 1.00 39.38 204 LYS A O 1
ATOM 1665 N N . ILE A 1 205 ? 36.202 17.836 -20.744 1.00 45.56 205 ILE A N 1
ATOM 1666 C CA . ILE A 1 205 ? 35.506 17.285 -19.571 1.00 45.56 205 ILE A CA 1
ATOM 1667 C C . ILE A 1 205 ? 34.842 15.969 -19.984 1.00 45.56 205 ILE A C 1
ATOM 1669 O O . ILE A 1 205 ? 33.739 15.954 -20.529 1.00 45.56 205 ILE A O 1
ATOM 1673 N N . GLY A 1 206 ? 35.545 14.853 -19.752 1.00 59.12 206 GLY A N 1
ATOM 1674 C CA . GLY A 1 206 ? 35.078 13.506 -20.103 1.00 59.12 206 GLY A CA 1
ATOM 1675 C C . GLY A 1 206 ? 33.682 13.234 -19.537 1.00 59.12 206 GLY A C 1
ATOM 1676 O O . GLY A 1 206 ? 33.449 13.479 -18.360 1.00 59.12 206 GLY A O 1
ATOM 1677 N N . ALA A 1 207 ? 32.758 12.778 -20.387 1.00 78.12 207 ALA A N 1
ATOM 1678 C CA . ALA A 1 207 ? 31.315 12.993 -20.241 1.00 78.12 207 A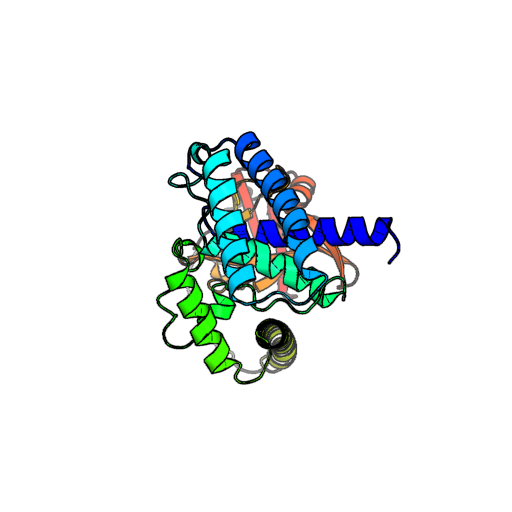LA A CA 1
ATOM 1679 C C . ALA A 1 207 ? 30.745 12.831 -18.808 1.00 78.12 207 ALA A C 1
ATOM 1681 O O . ALA A 1 207 ? 30.598 11.717 -18.296 1.00 78.12 207 ALA A O 1
ATOM 1682 N N . VAL A 1 208 ? 30.359 13.961 -18.197 1.00 89.69 208 VAL A N 1
ATOM 1683 C CA . VAL A 1 208 ? 29.819 14.056 -16.827 1.00 89.69 208 VAL A CA 1
ATOM 1684 C C . VAL A 1 208 ? 28.323 14.362 -16.779 1.00 89.69 208 VAL A C 1
ATOM 1686 O O . VAL A 1 208 ? 27.813 15.219 -17.502 1.00 89.69 208 VAL A O 1
ATOM 1689 N N . ALA A 1 209 ? 27.615 13.724 -15.846 1.00 93.69 209 ALA A N 1
ATOM 1690 C CA . ALA A 1 209 ? 26.258 14.107 -15.473 1.00 93.69 209 ALA A CA 1
ATOM 1691 C C . ALA A 1 209 ? 26.290 15.011 -14.231 1.00 93.69 209 ALA A C 1
ATOM 1693 O O . ALA A 1 209 ? 26.653 14.570 -13.142 1.00 93.69 209 ALA A O 1
ATOM 1694 N N . ILE A 1 210 ? 25.885 16.275 -14.382 1.00 95.44 210 ILE A N 1
ATOM 1695 C CA . ILE A 1 210 ? 25.747 17.214 -13.258 1.00 95.44 210 ILE A CA 1
ATOM 1696 C C . ILE 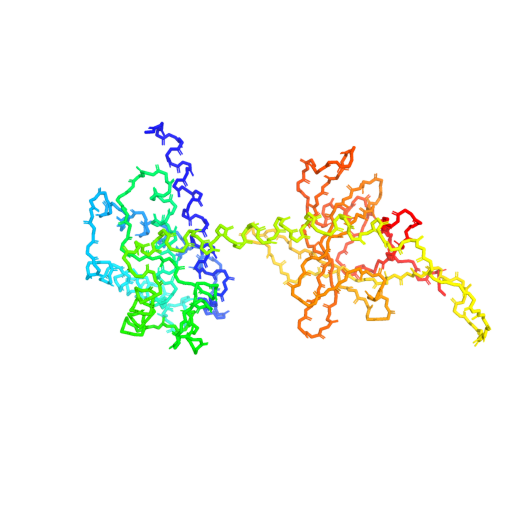A 1 210 ? 24.406 16.967 -12.558 1.00 95.44 210 ILE A C 1
ATOM 1698 O O . ILE A 1 210 ? 23.363 16.856 -13.212 1.00 95.44 210 ILE A O 1
ATOM 1702 N N . GLY A 1 211 ? 24.417 16.914 -11.228 1.00 96.12 211 GLY A N 1
ATOM 1703 C CA . GLY A 1 211 ? 23.226 16.782 -10.391 1.00 96.12 211 GLY A CA 1
ATOM 1704 C C . GLY A 1 211 ? 23.151 17.830 -9.279 1.00 96.12 211 GLY A C 1
ATOM 1705 O O . GLY A 1 211 ? 24.133 18.494 -8.969 1.00 96.12 211 GLY A O 1
ATOM 1706 N N . THR A 1 212 ? 21.980 17.960 -8.657 1.00 97.06 212 THR A N 1
ATOM 1707 C CA . THR A 1 212 ? 21.757 18.758 -7.437 1.00 97.06 212 THR A CA 1
ATOM 1708 C C . THR A 1 212 ? 21.075 17.897 -6.377 1.00 97.06 212 THR A C 1
ATOM 1710 O O . THR A 1 212 ? 20.105 17.193 -6.680 1.00 97.06 212 THR A O 1
ATOM 1713 N N . ILE A 1 213 ? 21.547 17.962 -5.130 1.00 96.50 213 ILE A N 1
ATOM 1714 C CA . ILE A 1 213 ? 20.983 17.204 -4.005 1.00 96.50 213 ILE A CA 1
ATOM 1715 C C . ILE A 1 213 ? 19.697 17.878 -3.504 1.00 96.50 213 ILE A C 1
ATOM 1717 O O . ILE A 1 213 ? 19.711 18.933 -2.863 1.00 96.50 213 ILE A O 1
ATOM 1721 N N . VAL A 1 214 ? 18.555 17.247 -3.777 1.00 94.94 214 VAL A N 1
ATOM 1722 C CA . VAL A 1 214 ? 17.213 17.752 -3.457 1.00 94.94 214 VAL A CA 1
ATOM 1723 C C . VAL A 1 214 ? 16.576 16.981 -2.299 1.00 94.94 214 VAL A C 1
ATOM 1725 O O . VAL A 1 214 ? 16.843 15.801 -2.087 1.00 94.94 214 VAL A O 1
ATOM 1728 N N . ARG A 1 215 ? 15.694 17.652 -1.549 1.00 92.56 215 ARG A N 1
ATOM 1729 C CA . ARG A 1 215 ? 14.927 17.089 -0.422 1.00 92.56 215 ARG A CA 1
ATOM 1730 C C . ARG A 1 215 ? 13.424 17.139 -0.745 1.00 92.56 215 ARG A C 1
ATOM 1732 O O . ARG A 1 215 ? 12.742 18.058 -0.297 1.00 92.56 215 ARG A O 1
ATOM 1739 N N . PRO A 1 216 ? 12.891 16.203 -1.553 1.00 81.88 216 PRO A N 1
ATOM 1740 C CA . PRO A 1 216 ? 11.485 16.203 -1.982 1.00 81.88 216 PRO A CA 1
ATOM 1741 C C . PRO A 1 216 ? 10.483 15.802 -0.885 1.00 81.88 216 PRO A C 1
ATOM 1743 O O . PRO A 1 216 ? 9.287 15.698 -1.156 1.00 81.88 216 PRO A O 1
ATOM 1746 N N . GLY A 1 217 ? 10.942 15.552 0.344 1.00 85.31 217 GLY A N 1
ATOM 1747 C CA . GLY A 1 217 ? 10.085 15.364 1.510 1.00 85.31 217 GLY A CA 1
ATOM 1748 C C . GLY A 1 217 ? 10.703 14.435 2.548 1.00 85.31 217 GLY A C 1
ATOM 1749 O O . GLY A 1 217 ? 11.919 14.393 2.736 1.00 85.31 217 GLY A O 1
ATOM 1750 N N . PHE A 1 218 ? 9.840 13.664 3.202 1.00 81.94 218 PHE A N 1
ATOM 1751 C CA . PHE A 1 218 ? 10.195 12.735 4.269 1.00 81.94 218 PHE A CA 1
ATOM 1752 C C . PHE A 1 218 ? 9.853 11.292 3.875 1.00 81.94 218 PHE A C 1
ATOM 1754 O O . PHE A 1 218 ? 9.010 11.037 3.010 1.00 81.94 218 PHE A O 1
ATOM 1761 N N . TYR A 1 219 ? 10.514 10.340 4.524 1.00 74.06 219 TYR A N 1
ATOM 1762 C CA . TYR A 1 219 ? 10.065 8.957 4.625 1.00 74.06 219 TYR A CA 1
ATOM 1763 C C . TYR A 1 219 ? 8.903 8.849 5.625 1.00 74.06 219 TYR A C 1
ATOM 1765 O O . TYR A 1 219 ? 8.748 9.694 6.504 1.00 74.06 219 TYR A O 1
ATOM 1773 N N . ALA A 1 220 ? 8.136 7.756 5.567 1.00 64.94 220 ALA A N 1
ATOM 1774 C CA . ALA A 1 220 ? 7.065 7.478 6.533 1.00 64.94 220 ALA A CA 1
ATOM 1775 C C . ALA A 1 220 ? 7.550 7.353 7.997 1.00 64.94 220 ALA A C 1
ATOM 1777 O O . ALA A 1 220 ? 6.752 7.439 8.922 1.00 64.94 220 ALA A O 1
ATOM 1778 N N . THR A 1 221 ? 8.859 7.187 8.210 1.00 71.88 221 THR A N 1
ATOM 1779 C CA . THR A 1 221 ? 9.532 7.194 9.520 1.00 71.88 221 THR A CA 1
ATOM 1780 C C . THR A 1 221 ? 9.865 8.602 10.038 1.00 71.88 221 THR A C 1
ATOM 1782 O O . THR A 1 221 ? 10.633 8.733 10.987 1.00 71.88 221 THR A O 1
ATOM 1785 N N . GLY A 1 222 ? 9.383 9.664 9.381 1.00 79.12 222 GLY A N 1
ATOM 1786 C CA . GLY A 1 222 ? 9.691 11.063 9.712 1.00 79.12 222 GLY A CA 1
ATOM 1787 C C . GLY A 1 222 ? 11.112 11.515 9.348 1.00 79.12 222 GLY A C 1
ATOM 1788 O O . GLY A 1 222 ? 11.421 12.698 9.444 1.00 79.12 222 GLY A O 1
ATOM 1789 N N . ARG A 1 223 ? 11.987 10.604 8.900 1.00 78.50 223 ARG A N 1
ATOM 1790 C CA . ARG A 1 223 ? 13.356 10.925 8.467 1.00 78.50 223 ARG A CA 1
ATOM 1791 C C . ARG A 1 223 ? 13.359 11.571 7.085 1.00 78.50 223 ARG A C 1
ATOM 1793 O O . ARG A 1 223 ? 12.570 11.193 6.222 1.00 78.50 223 ARG A O 1
ATOM 1800 N N . ASP A 1 224 ? 14.310 12.463 6.835 1.00 84.25 224 ASP A N 1
ATOM 1801 C CA . ASP A 1 224 ? 14.464 13.113 5.531 1.00 84.25 224 ASP A CA 1
ATOM 1802 C C . ASP A 1 224 ? 14.682 12.129 4.381 1.00 84.25 224 ASP A C 1
ATOM 1804 O O . ASP A 1 224 ? 15.486 11.189 4.491 1.00 84.25 224 ASP A O 1
ATOM 1808 N N . ARG A 1 225 ? 14.022 12.418 3.254 1.00 90.88 225 ARG A N 1
ATOM 1809 C CA . ARG A 1 225 ? 14.241 11.777 1.961 1.00 90.88 225 ARG A CA 1
ATOM 1810 C C . ARG A 1 225 ? 15.014 12.739 1.057 1.00 90.88 225 ARG A C 1
ATOM 1812 O O . ARG A 1 225 ? 14.534 13.830 0.757 1.00 90.88 225 ARG A O 1
ATOM 1819 N N . TYR A 1 226 ? 16.203 12.315 0.642 1.00 93.12 226 TYR A N 1
ATOM 1820 C CA . TYR A 1 226 ? 17.105 13.049 -0.246 1.00 93.12 226 TYR A CA 1
ATOM 1821 C C . TYR A 1 226 ? 17.275 12.288 -1.552 1.00 93.12 226 TYR A C 1
ATOM 1823 O O . TYR A 1 226 ? 17.439 11.075 -1.510 1.00 93.12 226 TYR A O 1
ATOM 1831 N N . GLU A 1 227 ? 17.255 12.984 -2.680 1.00 96.38 227 GLU A N 1
ATOM 1832 C CA . GLU A 1 227 ? 17.387 12.441 -4.039 1.00 96.38 227 GLU A CA 1
ATOM 1833 C C . GLU A 1 227 ? 18.370 13.326 -4.823 1.00 96.38 227 GLU A C 1
ATOM 1835 O O . GLU A 1 227 ? 18.577 14.484 -4.456 1.00 96.38 227 GLU A O 1
ATOM 1840 N N . ILE A 1 228 ? 18.978 12.820 -5.900 1.00 97.38 228 ILE A N 1
ATOM 1841 C CA . ILE A 1 228 ? 19.792 13.661 -6.799 1.00 97.38 228 ILE A CA 1
ATOM 1842 C C . ILE A 1 228 ? 18.975 13.957 -8.046 1.00 97.38 228 ILE A C 1
ATOM 1844 O O . ILE A 1 228 ? 18.677 13.035 -8.800 1.00 97.38 228 ILE A O 1
ATOM 1848 N N . SER A 1 229 ? 18.627 15.221 -8.280 1.00 96.69 229 SER A N 1
ATOM 1849 C CA . SER A 1 229 ? 18.007 15.652 -9.538 1.00 96.69 229 SER A CA 1
ATOM 1850 C C . SER A 1 229 ? 19.099 15.894 -10.574 1.00 96.69 229 SER A C 1
ATOM 1852 O O . SER A 1 229 ? 20.025 16.658 -10.309 1.00 96.69 229 SER A O 1
ATOM 1854 N N . ILE A 1 230 ? 19.002 15.269 -11.747 1.00 97.38 230 ILE A N 1
ATOM 1855 C CA . ILE A 1 230 ? 20.040 15.304 -12.786 1.00 97.38 230 ILE A CA 1
ATOM 1856 C C . ILE A 1 230 ? 19.710 16.370 -13.836 1.00 97.38 230 ILE A C 1
ATOM 1858 O O . ILE A 1 230 ? 18.569 16.486 -14.288 1.00 97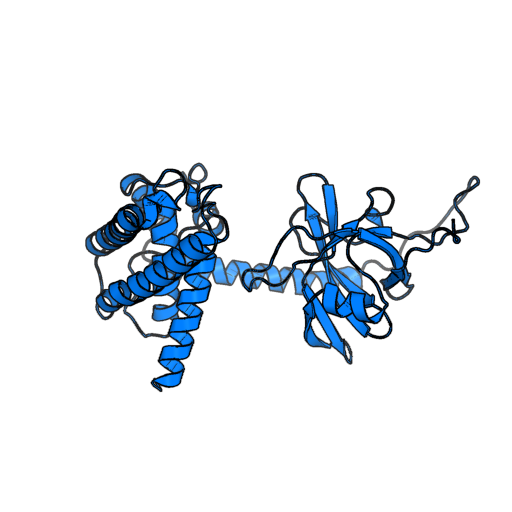.38 230 ILE A O 1
ATOM 1862 N N . HIS A 1 231 ? 20.708 17.154 -14.246 1.00 94.50 231 HIS A N 1
ATOM 1863 C CA . HIS A 1 231 ? 20.544 18.176 -15.278 1.00 94.50 231 HIS A CA 1
ATOM 1864 C C . HIS A 1 231 ? 20.334 17.535 -16.656 1.00 94.50 231 HIS A C 1
ATOM 1866 O O . HIS A 1 231 ? 21.101 16.672 -17.083 1.00 94.50 231 HIS A O 1
ATOM 1872 N N . LYS A 1 232 ? 19.330 18.024 -17.399 1.00 90.44 232 LYS A N 1
ATOM 1873 C CA . LYS A 1 232 ? 18.919 17.492 -18.713 1.00 90.44 232 LYS A CA 1
ATOM 1874 C C . LYS A 1 232 ? 20.065 17.369 -19.734 1.00 90.44 232 LYS A C 1
ATOM 1876 O O . LYS A 1 232 ? 20.022 16.474 -20.568 1.00 90.44 232 LYS A O 1
ATOM 1881 N N . LYS A 1 233 ? 21.087 18.235 -19.671 1.00 87.56 233 LYS A N 1
ATOM 1882 C CA . LYS A 1 233 ? 22.256 18.181 -20.572 1.00 87.56 233 LYS A CA 1
ATOM 1883 C C . LYS A 1 233 ? 23.113 16.911 -20.417 1.00 87.56 233 LYS A C 1
ATOM 1885 O O . LYS A 1 233 ? 23.754 16.534 -21.384 1.00 87.56 233 LYS A O 1
ATOM 1890 N N . GLY A 1 234 ? 23.121 16.271 -19.242 1.00 86.31 234 GLY A N 1
ATOM 1891 C CA . GLY A 1 234 ? 23.915 15.061 -18.971 1.00 86.31 234 GLY A CA 1
ATOM 1892 C C . GLY A 1 234 ? 23.086 13.837 -18.571 1.00 86.31 234 GLY A C 1
ATOM 1893 O O . GLY A 1 234 ? 23.643 12.812 -18.185 1.00 86.31 234 GLY A O 1
ATOM 1894 N N . SER A 1 235 ? 21.750 13.911 -18.617 1.00 90.12 235 SER A N 1
ATOM 1895 C CA . SER A 1 235 ? 20.890 12.821 -18.135 1.00 90.12 235 SER A CA 1
ATOM 1896 C C . SER A 1 235 ? 20.988 11.551 -18.988 1.00 90.12 235 SER A C 1
ATOM 1898 O O . SER A 1 235 ? 20.819 10.452 -18.468 1.00 90.12 235 SER A O 1
ATOM 1900 N N . ASN A 1 236 ? 21.325 11.689 -20.274 1.00 91.75 236 ASN A N 1
ATOM 1901 C CA . ASN A 1 236 ? 21.621 10.614 -21.231 1.00 91.75 236 ASN A CA 1
ATOM 1902 C C . ASN A 1 236 ? 22.816 9.720 -20.848 1.00 91.75 236 ASN A C 1
ATOM 1904 O O . ASN A 1 236 ? 22.924 8.613 -21.368 1.00 91.75 236 ASN A O 1
ATOM 1908 N N . LEU A 1 237 ? 23.693 10.169 -19.946 1.00 92.81 237 LEU A N 1
ATOM 1909 C CA . LEU A 1 237 ? 24.852 9.397 -19.484 1.00 92.81 237 LEU A CA 1
ATOM 1910 C C . LEU A 1 237 ? 24.477 8.332 -18.442 1.00 92.81 237 LEU A C 1
ATOM 1912 O O . LEU A 1 237 ? 25.202 7.352 -18.261 1.00 92.81 237 LEU A O 1
ATOM 1916 N N . LEU A 1 238 ? 23.329 8.503 -17.779 1.00 94.56 238 LEU A N 1
ATOM 1917 C CA . LEU A 1 238 ? 22.765 7.537 -16.843 1.00 94.56 238 LEU A CA 1
ATOM 1918 C C . LEU A 1 238 ? 21.707 6.675 -17.552 1.00 94.56 238 LEU A C 1
ATOM 1920 O O . LEU A 1 238 ? 20.855 7.225 -18.254 1.00 94.56 238 LEU A O 1
ATOM 1924 N N . PRO A 1 239 ? 21.677 5.345 -17.343 1.00 93.62 239 PRO A N 1
ATOM 1925 C CA . PRO A 1 239 ? 20.615 4.502 -17.881 1.00 93.62 239 PRO A CA 1
ATOM 1926 C C . PRO A 1 239 ? 19.291 4.840 -17.184 1.00 93.62 239 PRO A C 1
ATOM 1928 O O . PRO A 1 239 ? 19.113 4.549 -16.004 1.00 93.62 239 PRO A O 1
ATOM 1931 N N . HIS A 1 240 ? 18.355 5.446 -17.909 1.00 93.69 240 HIS A N 1
ATOM 1932 C CA . HIS A 1 240 ? 17.046 5.858 -17.401 1.00 93.69 240 HIS A CA 1
ATOM 1933 C C . HIS A 1 240 ? 15.936 5.516 -18.401 1.00 93.69 240 HIS A C 1
ATOM 1935 O O . HIS A 1 240 ? 16.191 5.318 -19.585 1.00 93.69 240 HIS A O 1
ATOM 1941 N N . GLU A 1 241 ? 14.708 5.389 -17.898 1.00 91.12 241 GLU A N 1
ATOM 1942 C CA . GLU A 1 241 ? 13.521 5.033 -18.680 1.00 91.12 241 GLU A CA 1
ATOM 1943 C C . GLU A 1 241 ? 12.272 5.436 -17.878 1.00 91.12 241 GLU A C 1
ATOM 1945 O O . GLU A 1 241 ? 12.236 5.247 -16.653 1.00 91.12 241 GLU A O 1
ATOM 1950 N N . LYS A 1 242 ? 11.252 6.005 -18.535 1.00 90.56 242 LYS A N 1
ATOM 1951 C CA . LYS A 1 242 ? 10.045 6.512 -17.856 1.00 90.56 242 LYS A CA 1
ATOM 1952 C C . LYS A 1 242 ? 9.395 5.457 -16.965 1.00 90.56 242 LYS A C 1
ATOM 1954 O O . LYS A 1 242 ? 9.032 4.375 -17.413 1.00 90.56 242 LYS A O 1
ATOM 1959 N N . TYR A 1 243 ? 9.208 5.821 -15.695 1.00 80.75 243 TYR A N 1
ATOM 1960 C CA . TYR A 1 243 ? 8.583 5.002 -14.648 1.00 80.75 243 TYR A CA 1
ATOM 1961 C C . TYR A 1 243 ? 9.323 3.701 -14.265 1.00 80.75 243 TYR A C 1
ATOM 1963 O O . TYR A 1 243 ? 8.832 2.968 -13.405 1.00 80.75 243 TYR A O 1
ATOM 1971 N N . ILE A 1 244 ? 10.508 3.420 -14.821 1.00 88.38 244 ILE A N 1
ATOM 1972 C CA . ILE A 1 244 ? 11.268 2.184 -14.572 1.00 88.38 244 ILE A CA 1
ATOM 1973 C C . ILE A 1 244 ? 12.536 2.488 -13.758 1.00 88.38 244 ILE A C 1
ATOM 1975 O O . ILE A 1 244 ? 13.288 3.409 -14.067 1.00 88.38 244 ILE A O 1
ATOM 1979 N N . ARG A 1 245 ? 12.793 1.694 -12.703 1.00 91.12 245 ARG A N 1
ATOM 1980 C CA . ARG A 1 245 ? 14.072 1.724 -11.967 1.00 91.12 245 ARG A CA 1
ATOM 1981 C C . ARG A 1 245 ? 15.137 1.010 -12.791 1.00 91.12 245 ARG A C 1
ATOM 1983 O O . ARG A 1 245 ? 15.114 -0.219 -12.880 1.00 91.12 245 ARG A O 1
ATOM 1990 N N . ASN A 1 246 ? 16.113 1.750 -13.297 1.00 94.31 246 ASN A N 1
ATOM 1991 C CA . ASN A 1 246 ? 17.318 1.174 -13.881 1.00 94.31 246 ASN A CA 1
ATOM 1992 C C . ASN A 1 246 ? 18.461 1.245 -12.847 1.00 94.31 246 ASN A C 1
ATOM 1994 O O . ASN A 1 246 ? 18.783 2.333 -12.373 1.00 94.31 246 ASN A O 1
ATOM 1998 N N . PRO A 1 247 ? 19.025 0.106 -12.401 1.00 96.50 247 PRO A N 1
ATOM 1999 C CA . PRO A 1 247 ? 20.090 0.104 -11.402 1.00 96.50 247 PRO A CA 1
ATOM 2000 C C . PRO A 1 247 ? 21.431 0.537 -12.002 1.00 96.50 247 PRO A C 1
ATOM 2002 O O . PRO A 1 247 ? 21.781 0.113 -13.102 1.00 96.50 247 PRO A O 1
ATOM 2005 N N . ILE A 1 248 ? 22.207 1.300 -11.233 1.00 96.94 248 ILE A N 1
ATOM 2006 C CA . ILE A 1 248 ? 23.627 1.572 -11.488 1.00 96.94 248 ILE A CA 1
ATOM 2007 C C . ILE A 1 248 ? 24.471 1.155 -10.287 1.00 96.94 248 ILE A C 1
ATOM 2009 O O . ILE A 1 248 ? 24.020 1.260 -9.147 1.00 96.94 248 ILE A O 1
ATOM 2013 N N . ASN A 1 249 ? 25.704 0.725 -10.543 1.00 97.19 249 ASN A N 1
ATOM 2014 C CA . ASN A 1 249 ? 26.743 0.632 -9.521 1.00 97.19 249 ASN A CA 1
ATOM 2015 C C . ASN A 1 249 ? 27.435 2.001 -9.431 1.00 97.19 249 ASN A C 1
ATOM 2017 O O . ASN A 1 249 ? 27.922 2.490 -10.448 1.00 97.19 249 ASN A O 1
ATOM 2021 N N . ILE A 1 250 ? 27.461 2.620 -8.251 1.00 97.56 250 ILE A N 1
ATOM 2022 C CA . ILE A 1 250 ? 28.012 3.963 -8.037 1.00 97.56 250 ILE A CA 1
ATOM 2023 C C . ILE A 1 250 ? 28.871 4.018 -6.770 1.00 97.56 250 ILE A C 1
ATOM 2025 O O . ILE A 1 250 ? 28.452 3.567 -5.702 1.00 97.56 250 ILE A O 1
ATOM 2029 N N . TYR A 1 251 ? 30.073 4.570 -6.895 1.00 97.44 251 TYR A N 1
ATOM 2030 C CA . TYR A 1 251 ? 30.952 4.905 -5.782 1.00 97.44 251 TYR A CA 1
ATOM 2031 C C . TYR A 1 251 ? 30.547 6.253 -5.183 1.00 97.44 251 TYR A C 1
ATOM 2033 O O . TYR A 1 251 ? 30.357 7.230 -5.909 1.00 97.44 251 TYR A O 1
ATOM 2041 N N . ILE A 1 252 ? 30.419 6.300 -3.856 1.00 97.12 252 ILE A N 1
ATOM 2042 C CA . ILE A 1 252 ? 30.240 7.531 -3.077 1.00 97.12 252 ILE A CA 1
ATOM 2043 C C . ILE A 1 252 ? 31.336 7.512 -2.012 1.00 97.12 252 ILE A C 1
ATOM 2045 O O . ILE A 1 252 ? 31.295 6.704 -1.078 1.00 97.12 252 ILE A O 1
ATOM 2049 N N . GLY A 1 253 ? 32.370 8.330 -2.223 1.00 95.19 253 GLY A N 1
ATOM 2050 C CA . GLY A 1 253 ? 33.668 8.113 -1.585 1.00 95.19 253 GLY A CA 1
ATOM 2051 C C . GLY A 1 253 ? 34.188 6.699 -1.872 1.00 95.19 253 GLY A C 1
ATOM 2052 O O . GLY A 1 253 ? 33.967 6.146 -2.949 1.00 95.19 253 GLY A O 1
ATOM 2053 N N . ASN A 1 254 ? 34.806 6.070 -0.874 1.00 94.94 254 ASN A N 1
ATOM 2054 C CA . ASN A 1 254 ? 35.406 4.738 -1.018 1.00 94.94 254 ASN A CA 1
ATOM 2055 C C . ASN A 1 254 ? 34.385 3.577 -0.984 1.00 94.94 254 ASN A C 1
ATOM 2057 O O . ASN A 1 254 ? 34.787 2.416 -1.028 1.00 94.94 254 ASN A O 1
ATOM 2061 N N . THR A 1 255 ? 33.076 3.849 -0.879 1.00 95.88 255 THR A N 1
ATOM 2062 C CA . THR A 1 255 ? 32.043 2.803 -0.764 1.00 95.88 255 THR A CA 1
ATOM 2063 C C . THR A 1 255 ? 31.260 2.628 -2.064 1.00 95.88 255 THR A C 1
ATOM 2065 O O . THR A 1 255 ? 30.696 3.586 -2.593 1.00 95.88 255 THR A O 1
ATOM 2068 N N . LEU A 1 256 ? 31.162 1.381 -2.534 1.00 96.81 256 LEU A N 1
ATOM 2069 C CA . LEU A 1 256 ? 30.329 0.995 -3.670 1.00 96.81 256 LEU A CA 1
ATOM 2070 C C . LEU A 1 256 ? 28.872 0.756 -3.244 1.00 96.81 256 LEU A C 1
ATOM 2072 O O . LEU A 1 256 ? 28.587 0.007 -2.306 1.00 96.81 256 LEU A O 1
ATOM 2076 N N . TYR A 1 257 ? 27.936 1.334 -3.991 1.00 97.38 257 TYR A N 1
ATOM 2077 C CA . TYR A 1 257 ? 26.498 1.158 -3.816 1.00 97.38 257 TYR A CA 1
ATOM 2078 C C . TYR A 1 257 ? 25.825 0.732 -5.126 1.00 97.38 257 TYR A C 1
ATOM 2080 O O . TYR A 1 257 ? 26.282 1.069 -6.213 1.00 97.38 257 TYR A O 1
ATOM 2088 N N . GLU A 1 258 ? 24.678 0.058 -5.040 1.00 97.56 258 GLU A N 1
ATOM 2089 C CA . GLU A 1 258 ? 23.675 0.109 -6.102 1.00 97.56 258 GLU A CA 1
ATOM 2090 C C . GLU A 1 258 ? 22.679 1.234 -5.829 1.00 97.56 258 GLU A C 1
ATOM 2092 O O . GLU A 1 258 ? 22.002 1.235 -4.797 1.00 97.56 258 GLU A O 1
ATOM 2097 N N . ALA A 1 259 ? 22.535 2.143 -6.789 1.00 97.38 259 ALA A N 1
ATOM 2098 C CA . ALA A 1 259 ? 21.508 3.174 -6.791 1.00 97.38 259 ALA A CA 1
ATOM 2099 C C . ALA A 1 259 ? 20.449 2.886 -7.864 1.00 97.38 259 ALA A C 1
ATOM 2101 O O . ALA A 1 259 ? 20.730 2.259 -8.885 1.00 97.38 259 ALA A O 1
ATOM 2102 N N . GLY A 1 260 ? 19.213 3.336 -7.641 1.00 97.31 260 GLY A N 1
ATOM 2103 C CA . GLY A 1 260 ? 18.186 3.347 -8.685 1.00 97.31 260 GLY A CA 1
ATOM 2104 C C . GLY A 1 260 ? 18.203 4.664 -9.453 1.00 97.31 260 GLY A C 1
ATOM 2105 O O . GLY A 1 260 ? 18.048 5.710 -8.833 1.00 97.31 260 GLY A O 1
ATOM 2106 N N . VAL A 1 261 ? 18.342 4.623 -10.774 1.00 97.50 261 VAL A N 1
ATOM 2107 C CA . VAL A 1 261 ? 18.051 5.759 -11.659 1.00 97.50 261 VAL A CA 1
ATOM 2108 C C . VAL A 1 261 ? 16.602 5.645 -12.129 1.00 97.50 261 VAL A C 1
ATOM 2110 O O . VAL A 1 261 ? 16.121 4.548 -12.430 1.00 97.50 261 VAL A O 1
ATOM 2113 N N . HIS A 1 262 ? 15.903 6.774 -12.175 1.00 95.25 262 HIS A N 1
ATOM 2114 C CA . HIS A 1 262 ? 14.491 6.867 -12.534 1.00 95.25 262 HIS A CA 1
ATOM 2115 C C . HIS A 1 262 ? 14.243 8.076 -13.443 1.00 95.25 262 HIS A C 1
ATOM 2117 O O . HIS A 1 262 ? 14.855 9.124 -13.253 1.00 95.25 262 HIS A O 1
ATOM 2123 N N . GLU A 1 263 ? 13.289 7.971 -14.370 1.00 94.88 263 GLU A N 1
ATOM 2124 C CA . GLU A 1 263 ? 12.764 9.112 -15.132 1.00 94.88 263 GLU A CA 1
ATOM 2125 C C . GLU A 1 263 ? 11.275 9.324 -14.808 1.00 94.88 263 GLU A C 1
ATOM 2127 O O . GLU A 1 263 ? 10.476 8.382 -14.770 1.00 94.88 263 GLU A O 1
ATOM 2132 N N . THR A 1 264 ? 10.892 10.575 -14.557 1.00 89.38 264 THR A N 1
ATOM 2133 C CA . THR A 1 264 ? 9.491 10.982 -14.364 1.00 89.38 264 THR A CA 1
ATOM 2134 C C . THR A 1 264 ? 8.758 11.141 -15.702 1.00 89.38 264 THR A C 1
ATOM 2136 O O . THR A 1 264 ? 9.376 11.320 -16.749 1.00 89.38 264 THR A O 1
ATOM 2139 N N . GLY A 1 265 ? 7.420 11.173 -15.690 1.00 83.19 265 GLY A N 1
ATOM 2140 C CA . GLY A 1 265 ? 6.631 11.437 -16.906 1.00 83.19 265 GLY A CA 1
ATOM 2141 C C . GLY A 1 265 ? 7.022 12.733 -17.638 1.00 83.19 265 GLY A C 1
ATOM 2142 O O . GLY A 1 265 ? 7.005 12.773 -18.870 1.00 83.19 265 GLY A O 1
ATOM 2143 N N . ALA A 1 266 ? 7.459 13.748 -16.883 1.00 88.75 266 ALA A N 1
ATOM 2144 C CA . ALA A 1 266 ? 7.924 15.047 -17.370 1.00 88.75 266 ALA A CA 1
ATOM 2145 C C . ALA A 1 266 ? 9.385 15.063 -17.881 1.00 88.75 266 ALA A C 1
ATOM 2147 O O . ALA A 1 266 ? 9.871 16.116 -18.281 1.00 88.75 266 ALA A O 1
ATOM 2148 N N . GLY A 1 267 ? 10.098 13.930 -17.869 1.00 90.38 267 GLY A N 1
ATOM 2149 C CA . GLY A 1 267 ? 11.484 13.840 -18.346 1.00 90.38 267 GLY A CA 1
ATOM 2150 C C . GLY A 1 267 ? 12.552 14.306 -17.350 1.00 90.38 267 GLY A C 1
ATOM 2151 O O . GLY A 1 267 ? 13.706 14.480 -17.730 1.00 90.38 267 GLY A O 1
ATOM 2152 N N . VAL A 1 268 ? 12.198 14.513 -16.075 1.00 93.19 268 VAL A N 1
ATOM 2153 C CA . VAL A 1 268 ? 13.193 14.742 -15.011 1.00 93.19 268 VAL A CA 1
ATOM 2154 C C . VAL A 1 268 ? 13.783 13.398 -14.595 1.00 93.19 268 VAL A C 1
ATOM 2156 O O . VAL A 1 268 ? 13.037 12.517 -14.152 1.00 93.19 268 VAL A O 1
ATOM 2159 N N . VAL A 1 269 ? 15.104 13.264 -14.727 1.00 96.62 269 VAL A N 1
ATOM 2160 C CA . VAL A 1 269 ? 15.887 12.095 -14.301 1.00 96.62 269 VAL A CA 1
ATOM 2161 C C . VAL A 1 269 ? 16.435 12.323 -12.896 1.00 96.62 269 VAL A C 1
ATOM 2163 O O . VAL A 1 269 ? 16.908 13.416 -12.581 1.00 96.62 269 VAL A O 1
ATOM 2166 N N . TRP A 1 270 ? 16.374 11.298 -12.047 1.00 96.62 270 TRP A N 1
ATOM 2167 C CA . TRP A 1 270 ? 16.854 11.370 -10.669 1.00 96.62 270 TRP A CA 1
ATOM 2168 C C . TRP A 1 270 ? 17.455 10.056 -10.166 1.00 96.62 270 TRP A C 1
ATOM 2170 O O . TRP A 1 270 ? 17.101 8.968 -10.629 1.00 96.62 270 TRP A O 1
ATOM 2180 N N . ILE A 1 271 ? 18.364 10.174 -9.194 1.00 97.31 271 ILE A N 1
ATOM 2181 C CA . ILE A 1 271 ? 18.941 9.050 -8.449 1.00 97.31 271 ILE A CA 1
ATOM 2182 C C . ILE A 1 271 ? 18.215 8.887 -7.112 1.00 97.31 271 ILE A C 1
ATOM 2184 O O . ILE A 1 271 ? 17.968 9.856 -6.388 1.00 97.31 271 ILE A O 1
ATOM 2188 N N . SER A 1 272 ? 17.869 7.635 -6.815 1.00 95.75 272 SER A N 1
ATOM 2189 C CA . SER A 1 272 ? 16.992 7.240 -5.722 1.00 95.75 272 SER A CA 1
ATOM 2190 C C . SER A 1 272 ? 17.550 7.540 -4.334 1.00 95.75 272 SER A C 1
ATOM 2192 O O . SER A 1 272 ? 18.751 7.483 -4.080 1.00 95.75 272 SER A O 1
ATOM 2194 N N . SER A 1 273 ? 16.627 7.781 -3.407 1.00 94.12 273 SER A N 1
ATOM 2195 C CA . SER A 1 273 ? 16.903 8.068 -1.998 1.00 94.12 273 SER A CA 1
ATOM 2196 C C . SER A 1 273 ? 17.349 6.853 -1.178 1.00 94.12 273 SER A C 1
ATOM 2198 O O . SER A 1 273 ? 17.884 7.019 -0.073 1.00 94.12 273 SER A O 1
ATOM 2200 N N . VAL A 1 274 ? 17.153 5.650 -1.727 1.00 94.75 274 VAL A N 1
ATOM 2201 C CA . VAL A 1 274 ? 17.579 4.363 -1.167 1.00 94.75 274 VAL A CA 1
ATOM 2202 C C . VAL A 1 274 ? 18.702 3.780 -2.023 1.00 94.75 274 VAL A C 1
ATOM 2204 O O . VAL A 1 274 ? 18.565 3.618 -3.238 1.00 94.75 274 VAL A O 1
ATOM 2207 N N . LEU A 1 275 ? 19.794 3.434 -1.350 1.00 96.00 275 LEU A N 1
ATOM 2208 C CA . LEU A 1 275 ? 20.976 2.772 -1.883 1.00 96.00 275 LEU A CA 1
ATOM 2209 C C . LEU A 1 275 ? 21.097 1.362 -1.294 1.00 96.00 275 LEU A C 1
ATOM 2211 O O . LEU A 1 275 ? 20.553 1.071 -0.229 1.00 96.00 275 LEU A O 1
ATOM 2215 N N . TYR A 1 276 ? 21.880 0.506 -1.942 1.00 95.31 276 TYR A N 1
ATOM 2216 C CA . TYR A 1 276 ? 22.243 -0.812 -1.419 1.00 95.31 276 TYR A CA 1
ATOM 2217 C C . TYR A 1 276 ? 23.765 -0.960 -1.423 1.00 95.31 276 TYR A C 1
ATOM 2219 O O . TYR A 1 276 ? 24.359 -1.019 -2.497 1.00 95.31 276 TYR A O 1
ATOM 2227 N N . LYS A 1 277 ? 24.408 -0.995 -0.249 1.00 94.94 277 LYS A N 1
ATOM 2228 C CA . LYS A 1 277 ? 25.865 -1.163 -0.131 1.00 94.94 277 LYS A CA 1
ATOM 2229 C C . LYS A 1 277 ? 26.276 -2.498 -0.753 1.00 94.94 277 LYS A C 1
ATOM 2231 O O . LYS A 1 277 ? 25.646 -3.522 -0.461 1.00 94.94 277 LYS A O 1
ATOM 2236 N N . LYS A 1 278 ? 27.317 -2.479 -1.589 1.00 92.50 278 LYS A N 1
ATOM 2237 C CA . LYS A 1 278 ? 27.895 -3.672 -2.210 1.00 92.50 278 LYS A CA 1
ATOM 2238 C C . LYS A 1 278 ? 29.293 -3.964 -1.680 1.00 92.50 278 LYS A C 1
ATOM 2240 O O . LYS A 1 278 ? 30.142 -3.081 -1.629 1.00 92.50 278 LYS A O 1
ATOM 2245 N N . GLU A 1 279 ? 29.518 -5.226 -1.345 1.00 90.44 279 GLU A N 1
ATOM 2246 C CA . GLU A 1 279 ? 30.804 -5.796 -0.929 1.00 90.44 279 GLU A CA 1
ATOM 2247 C C . GLU A 1 279 ? 30.951 -7.123 -1.687 1.00 90.44 279 GLU A C 1
ATOM 2249 O O . GLU A 1 279 ? 29.966 -7.846 -1.847 1.00 90.44 279 GLU A O 1
ATOM 2254 N N . GLU A 1 280 ? 32.124 -7.403 -2.264 1.00 86.19 280 GLU A N 1
ATOM 2255 C CA . GLU A 1 280 ? 32.358 -8.586 -3.124 1.00 86.19 280 GLU A CA 1
ATOM 2256 C C . GLU A 1 280 ? 31.289 -8.781 -4.234 1.00 86.19 280 GLU A C 1
ATOM 2258 O O . GLU A 1 280 ? 30.901 -9.892 -4.597 1.00 86.19 280 GLU A O 1
ATOM 2263 N N . GLY A 1 281 ? 30.745 -7.672 -4.753 1.00 79.19 281 GLY A N 1
ATOM 2264 C CA . GLY A 1 281 ? 29.668 -7.654 -5.754 1.00 79.19 281 GLY A CA 1
ATOM 2265 C C . GLY A 1 281 ? 28.264 -8.013 -5.234 1.00 79.19 281 GLY A C 1
ATOM 2266 O O . GLY A 1 281 ? 27.291 -7.893 -5.983 1.00 79.19 281 GLY A O 1
ATOM 2267 N N . ARG A 1 282 ? 28.122 -8.411 -3.964 1.00 77.75 282 ARG A N 1
ATOM 2268 C CA . ARG A 1 282 ? 26.849 -8.772 -3.316 1.00 77.75 282 ARG A CA 1
ATOM 2269 C C . ARG A 1 282 ? 26.250 -7.572 -2.587 1.00 77.75 282 ARG A C 1
ATOM 2271 O O . ARG A 1 282 ? 26.976 -6.745 -2.053 1.00 77.75 282 ARG A O 1
ATOM 2278 N N . ILE A 1 283 ? 24.920 -7.478 -2.544 1.00 84.19 283 ILE A N 1
ATOM 2279 C CA . ILE A 1 283 ? 24.226 -6.492 -1.699 1.00 84.19 283 ILE A CA 1
ATOM 2280 C C . ILE A 1 283 ? 24.275 -6.976 -0.248 1.00 84.19 283 ILE A C 1
ATOM 2282 O O . ILE A 1 283 ? 23.810 -8.078 0.033 1.00 84.19 283 ILE A O 1
ATOM 2286 N N . VAL A 1 284 ? 24.797 -6.138 0.650 1.00 77.75 284 VAL A N 1
ATOM 2287 C CA . VAL A 1 284 ? 24.952 -6.465 2.080 1.00 77.75 284 VAL A CA 1
ATOM 2288 C C . VAL A 1 284 ? 23.943 -5.717 2.951 1.00 77.75 284 VAL A C 1
ATOM 2290 O O . VAL A 1 284 ? 23.349 -6.303 3.851 1.00 77.75 284 VAL A O 1
ATOM 2293 N N . MET A 1 285 ? 23.704 -4.429 2.681 1.00 84.69 285 MET A N 1
ATOM 2294 C CA . MET A 1 285 ? 22.858 -3.582 3.532 1.00 84.69 285 MET A CA 1
ATOM 2295 C C . MET A 1 285 ? 22.169 -2.467 2.735 1.00 84.69 285 MET A C 1
ATOM 2297 O O . MET A 1 285 ? 22.753 -1.899 1.815 1.00 84.69 285 MET A O 1
ATOM 2301 N N . GLY A 1 286 ? 20.932 -2.121 3.102 1.00 90.31 286 GLY A N 1
ATOM 2302 C CA . GLY A 1 286 ? 20.257 -0.920 2.598 1.00 90.31 286 GLY A CA 1
ATOM 2303 C C . GLY A 1 286 ? 20.757 0.344 3.306 1.00 90.31 286 GLY A C 1
ATOM 2304 O O . GLY A 1 286 ? 20.857 0.364 4.529 1.00 90.31 286 GLY A O 1
ATOM 2305 N N . ALA A 1 287 ? 21.042 1.402 2.551 1.00 92.56 287 ALA A N 1
ATOM 2306 C CA . ALA A 1 287 ? 21.508 2.695 3.055 1.00 92.56 287 ALA A CA 1
ATOM 2307 C C . ALA A 1 287 ? 20.635 3.842 2.514 1.00 92.56 287 ALA A C 1
ATOM 2309 O O . ALA A 1 287 ? 20.010 3.721 1.460 1.00 92.56 287 ALA A O 1
ATOM 2310 N N . ARG A 1 288 ? 20.586 4.979 3.217 1.00 94.50 288 ARG A N 1
ATOM 2311 C CA . ARG A 1 288 ? 19.949 6.206 2.703 1.00 94.50 288 ARG A CA 1
ATOM 2312 C C . ARG A 1 288 ? 20.997 7.037 1.974 1.00 94.50 288 ARG A C 1
ATOM 2314 O O . ARG A 1 288 ? 22.113 7.171 2.466 1.00 94.50 288 ARG A O 1
ATOM 2321 N N . LEU A 1 289 ? 20.615 7.662 0.862 1.00 95.62 289 LEU A N 1
ATOM 2322 C CA . LEU A 1 289 ? 21.515 8.497 0.060 1.00 95.62 289 LEU A CA 1
ATOM 2323 C C . LEU A 1 289 ? 22.233 9.576 0.895 1.00 95.62 289 LEU A C 1
ATOM 2325 O O . LEU A 1 289 ? 23.441 9.732 0.780 1.00 95.62 289 LEU A O 1
ATOM 2329 N N . ILE A 1 290 ? 21.516 10.277 1.779 1.00 94.62 290 ILE A N 1
ATOM 2330 C CA . ILE A 1 290 ? 22.096 11.320 2.646 1.00 94.62 290 ILE A CA 1
ATOM 2331 C C . ILE A 1 290 ? 23.167 10.794 3.613 1.00 94.62 290 ILE A C 1
ATOM 2333 O O . ILE A 1 290 ? 24.154 11.480 3.856 1.00 94.62 290 ILE A O 1
ATOM 2337 N N . ASP A 1 291 ? 23.022 9.558 4.098 1.00 93.94 291 ASP A N 1
ATOM 2338 C CA . ASP A 1 291 ? 23.978 8.938 5.024 1.00 93.94 291 ASP A CA 1
ATOM 2339 C C . ASP A 1 291 ? 25.241 8.441 4.280 1.00 93.94 291 ASP A C 1
ATOM 2341 O O . ASP A 1 291 ? 26.274 8.190 4.900 1.00 93.94 291 ASP A O 1
ATOM 2345 N N . ALA A 1 292 ? 25.178 8.331 2.944 1.00 95.94 292 ALA A N 1
ATOM 2346 C CA . ALA A 1 292 ? 26.332 8.129 2.067 1.00 95.94 292 ALA A CA 1
ATOM 2347 C C . ALA A 1 292 ? 26.987 9.463 1.663 1.00 95.94 292 ALA A C 1
ATOM 2349 O O . ALA A 1 292 ? 28.199 9.610 1.788 1.00 95.94 292 ALA A O 1
ATOM 2350 N N . LEU A 1 293 ? 26.197 10.458 1.243 1.00 96.00 293 LEU A N 1
ATOM 2351 C CA . LEU A 1 293 ? 26.683 11.789 0.849 1.00 96.00 293 LEU A CA 1
ATOM 2352 C C . LEU A 1 293 ? 27.434 12.506 1.983 1.00 96.00 293 LEU A C 1
ATOM 2354 O O . LEU A 1 293 ? 28.471 13.119 1.739 1.00 96.00 293 LEU A O 1
ATOM 2358 N N . ALA A 1 294 ? 26.973 12.357 3.228 1.00 93.50 294 ALA A N 1
ATOM 2359 C CA . ALA A 1 294 ? 27.635 12.927 4.400 1.00 93.50 294 ALA A CA 1
ATOM 2360 C C . ALA A 1 294 ? 29.081 12.423 4.603 1.00 93.50 294 ALA A C 1
ATOM 2362 O O . ALA A 1 294 ? 29.895 13.147 5.172 1.00 93.50 294 ALA A O 1
ATOM 2363 N N . GLN A 1 295 ? 29.430 11.226 4.105 1.00 93.50 295 GLN A N 1
ATOM 2364 C CA . GLN A 1 295 ? 30.791 10.664 4.196 1.00 93.50 295 GLN A CA 1
ATOM 2365 C C . GLN A 1 295 ? 31.801 11.425 3.321 1.00 93.50 295 GLN A C 1
ATOM 2367 O O . GLN A 1 295 ? 32.997 11.377 3.588 1.00 93.50 295 GLN A O 1
ATOM 2372 N N . ILE A 1 296 ? 31.316 12.147 2.306 1.00 94.44 296 ILE A N 1
ATOM 2373 C CA . ILE A 1 296 ? 32.098 13.037 1.435 1.00 94.44 296 ILE A CA 1
ATOM 2374 C C . ILE A 1 296 ? 31.693 14.512 1.616 1.00 94.44 296 ILE A C 1
ATOM 2376 O O . ILE A 1 296 ? 31.845 15.327 0.712 1.00 94.44 296 ILE A O 1
ATOM 2380 N N . GLY A 1 297 ? 31.152 14.856 2.791 1.00 94.94 297 GLY A N 1
ATOM 2381 C CA . GLY A 1 297 ? 30.847 16.230 3.211 1.00 94.94 297 GLY A CA 1
ATOM 2382 C C . GLY A 1 297 ? 29.580 16.865 2.622 1.00 94.94 297 GLY A C 1
ATOM 2383 O O . GLY A 1 297 ? 29.175 17.922 3.110 1.00 94.94 297 GLY A O 1
ATOM 2384 N N . LEU A 1 298 ? 28.944 16.225 1.635 1.00 95.06 298 LEU A N 1
ATOM 2385 C CA . LEU A 1 298 ? 27.845 16.780 0.836 1.00 95.06 298 LEU A CA 1
ATOM 2386 C C . LEU A 1 298 ? 26.505 16.874 1.582 1.00 95.06 298 LEU A C 1
ATOM 2388 O O . LEU A 1 298 ? 26.146 16.022 2.401 1.00 95.06 298 LEU A O 1
ATOM 2392 N N . ARG A 1 299 ? 25.741 17.921 1.254 1.00 94.00 299 ARG A N 1
ATOM 2393 C CA . ARG A 1 299 ? 24.537 18.388 1.957 1.00 94.00 299 ARG A CA 1
ATOM 2394 C C . ARG A 1 299 ? 23.400 18.745 0.990 1.00 94.00 299 ARG A C 1
ATOM 2396 O O . ARG A 1 299 ? 23.464 18.549 -0.220 1.00 94.00 299 ARG A O 1
ATOM 2403 N N . TRP A 1 300 ? 22.302 19.253 1.549 1.00 92.06 300 TRP A N 1
ATOM 2404 C CA . TRP A 1 300 ? 21.168 19.785 0.791 1.00 92.06 300 TRP A CA 1
ATOM 2405 C C . TRP A 1 300 ? 21.570 20.969 -0.101 1.00 92.06 300 TRP A C 1
ATOM 2407 O O . TRP A 1 300 ? 22.219 21.888 0.383 1.00 92.06 300 TRP A O 1
ATOM 2417 N N . LYS A 1 301 ? 21.072 20.989 -1.347 1.00 93.19 301 LYS A N 1
ATOM 2418 C CA . LYS A 1 301 ? 21.367 21.956 -2.425 1.00 93.19 301 LYS A CA 1
ATOM 2419 C C . LYS A 1 301 ? 22.761 21.873 -3.041 1.00 93.19 301 LYS A C 1
ATOM 2421 O O . LYS A 1 301 ? 22.954 22.500 -4.081 1.00 93.19 301 LYS A O 1
ATOM 2426 N N . ASP A 1 302 ? 23.684 21.098 -2.482 1.00 94.75 302 ASP A N 1
ATOM 2427 C CA . ASP A 1 302 ? 25.007 20.952 -3.080 1.00 94.75 302 ASP A CA 1
ATOM 2428 C C . ASP A 1 302 ? 24.889 20.328 -4.483 1.00 94.75 302 ASP A C 1
ATOM 2430 O O . ASP A 1 302 ? 24.083 19.417 -4.737 1.00 94.75 302 ASP A O 1
ATOM 2434 N N . LYS A 1 303 ? 25.685 20.862 -5.411 1.00 96.44 303 LYS A N 1
ATOM 2435 C CA . LYS A 1 303 ? 25.877 20.314 -6.754 1.00 96.44 303 LYS A CA 1
ATOM 2436 C C . LYS A 1 303 ? 26.791 19.083 -6.669 1.00 96.44 303 LYS A C 1
ATOM 2438 O O . LYS A 1 303 ? 27.717 19.043 -5.860 1.00 96.44 303 LYS A O 1
ATOM 2443 N N . VAL A 1 304 ? 26.581 18.111 -7.552 1.00 96.62 304 VAL A N 1
ATOM 2444 C CA . VAL A 1 304 ? 27.435 16.920 -7.686 1.00 96.62 304 VAL A CA 1
ATOM 2445 C C . VAL A 1 304 ? 27.815 16.665 -9.135 1.00 96.62 304 VAL A C 1
ATOM 2447 O O . VAL A 1 304 ? 27.049 16.970 -10.053 1.00 96.62 304 VAL A O 1
ATOM 2450 N N . ILE A 1 305 ? 28.980 16.057 -9.326 1.00 96.12 305 ILE A N 1
ATOM 2451 C CA . ILE A 1 305 ? 29.440 15.512 -10.600 1.00 96.12 305 ILE A CA 1
ATOM 2452 C C . ILE A 1 305 ? 29.309 13.992 -10.522 1.00 96.12 305 ILE A C 1
ATOM 2454 O O . ILE A 1 305 ? 29.707 13.376 -9.535 1.00 96.12 305 ILE A O 1
ATOM 2458 N N . ILE A 1 306 ? 28.741 13.379 -11.561 1.00 96.56 306 ILE A N 1
ATOM 2459 C CA . ILE A 1 306 ? 28.693 11.926 -11.714 1.00 96.56 306 ILE A CA 1
ATOM 2460 C C . ILE A 1 306 ? 29.448 11.557 -12.991 1.00 96.56 306 ILE A C 1
ATOM 2462 O O . ILE A 1 306 ? 28.989 11.830 -14.103 1.00 96.56 306 ILE A O 1
ATOM 2466 N N . LYS A 1 307 ? 30.621 10.949 -12.811 1.00 95.00 307 LYS A N 1
ATOM 2467 C CA . LYS A 1 307 ? 31.486 10.415 -13.872 1.00 95.00 307 LYS A CA 1
ATOM 2468 C C . LYS A 1 307 ? 31.113 8.961 -14.154 1.00 95.00 307 LYS A C 1
ATOM 2470 O O . LYS A 1 307 ? 30.654 8.256 -13.253 1.00 95.00 307 LYS A O 1
ATOM 2475 N N . LYS A 1 308 ? 31.325 8.498 -15.387 1.00 94.81 308 LYS A N 1
ATOM 2476 C CA . LYS A 1 308 ? 31.204 7.082 -15.759 1.00 94.81 308 LYS A CA 1
ATOM 2477 C C . LYS A 1 308 ? 32.595 6.492 -15.989 1.00 94.81 308 LYS A C 1
ATOM 2479 O O . LYS A 1 308 ? 33.362 7.033 -16.778 1.00 94.81 308 LYS A O 1
ATOM 2484 N N . ASN A 1 309 ? 32.881 5.376 -15.331 1.00 92.88 309 ASN A N 1
ATOM 2485 C CA . ASN A 1 309 ? 34.137 4.643 -15.442 1.00 92.88 309 ASN A CA 1
ATOM 2486 C C . ASN A 1 309 ? 34.104 3.664 -16.632 1.00 92.88 309 ASN A C 1
ATOM 2488 O O . ASN A 1 309 ? 33.033 3.298 -17.130 1.00 92.88 309 ASN A O 1
ATOM 2492 N N . GLU A 1 310 ? 35.279 3.206 -17.072 1.00 90.44 310 GLU A N 1
ATOM 2493 C CA . GLU A 1 310 ? 35.425 2.269 -18.199 1.00 90.44 310 GLU A CA 1
ATOM 2494 C C . GLU A 1 310 ? 34.736 0.916 -17.947 1.00 90.44 310 GLU A C 1
ATOM 2496 O O . GLU A 1 310 ? 34.133 0.346 -18.855 1.00 90.44 310 GLU A O 1
ATOM 2501 N N . ASP A 1 311 ? 34.735 0.445 -16.695 1.00 89.69 311 ASP A N 1
ATOM 2502 C CA . ASP A 1 311 ? 34.051 -0.780 -16.252 1.00 89.69 311 ASP A CA 1
ATOM 2503 C C . ASP A 1 311 ? 32.511 -0.653 -16.198 1.00 89.69 311 ASP A C 1
ATOM 2505 O O . ASP A 1 311 ? 31.801 -1.611 -15.883 1.00 89.69 311 ASP A O 1
ATOM 2509 N N . GLY A 1 312 ? 31.972 0.532 -16.502 1.00 91.75 312 GLY A N 1
ATOM 2510 C CA . GLY A 1 312 ? 30.545 0.832 -16.454 1.00 91.75 312 GLY A CA 1
ATOM 2511 C C . GLY A 1 312 ? 29.995 1.135 -15.057 1.00 91.75 312 GLY A C 1
ATOM 2512 O O . GLY A 1 312 ? 28.782 1.326 -14.928 1.00 91.75 312 GLY A O 1
ATOM 2513 N N . THR A 1 313 ? 30.842 1.211 -14.025 1.00 95.00 313 THR A N 1
ATOM 2514 C CA . THR A 1 313 ? 30.479 1.853 -12.754 1.00 95.00 313 THR A CA 1
ATOM 2515 C C . THR A 1 313 ? 30.441 3.374 -12.909 1.00 95.00 313 THR A C 1
ATOM 2517 O O . THR A 1 313 ? 30.862 3.942 -13.919 1.00 95.00 313 THR A O 1
ATOM 2520 N N . PHE A 1 314 ? 29.896 4.050 -11.904 1.00 96.75 314 PHE A N 1
ATOM 2521 C CA . PHE A 1 314 ? 29.866 5.504 -11.819 1.00 96.75 314 PHE A CA 1
ATOM 2522 C C . PHE A 1 314 ? 30.606 5.971 -10.564 1.00 96.75 314 PHE A C 1
ATOM 2524 O O . PHE A 1 314 ? 30.643 5.258 -9.562 1.00 96.75 314 PHE A O 1
ATOM 2531 N N . LEU A 1 315 ? 31.151 7.182 -10.596 1.00 96.44 315 LEU A N 1
ATOM 2532 C CA . LEU A 1 315 ? 31.778 7.844 -9.454 1.00 96.44 315 LEU A CA 1
ATOM 2533 C C . LEU A 1 315 ? 31.040 9.156 -9.179 1.00 96.44 315 LEU A C 1
ATOM 2535 O O . LEU A 1 315 ? 30.840 9.944 -10.102 1.00 96.44 315 LEU A O 1
ATOM 2539 N N . LEU A 1 316 ? 30.623 9.370 -7.930 1.00 97.38 316 LEU A N 1
ATOM 2540 C CA . LEU A 1 316 ? 29.989 10.604 -7.472 1.00 97.38 316 LEU A CA 1
ATOM 2541 C C . LEU A 1 316 ? 30.976 11.444 -6.664 1.00 97.38 316 LEU A C 1
ATOM 2543 O O . LEU A 1 316 ? 31.512 10.985 -5.654 1.00 97.38 316 LEU A O 1
ATOM 2547 N N . GLU A 1 317 ? 31.136 12.697 -7.072 1.00 95.50 317 GLU A N 1
ATOM 2548 C CA . GLU A 1 317 ? 32.017 13.684 -6.447 1.00 95.50 317 GLU A CA 1
ATOM 2549 C C . GLU A 1 317 ? 31.262 14.998 -6.170 1.00 95.50 317 GLU A C 1
ATOM 2551 O O . GLU A 1 317 ? 30.254 15.291 -6.829 1.00 95.50 317 GLU A O 1
ATOM 2556 N N . PRO A 1 318 ? 31.743 15.829 -5.227 1.00 95.88 318 PRO A N 1
ATOM 2557 C CA . PRO A 1 318 ? 31.351 17.231 -5.145 1.00 95.88 318 PRO A CA 1
ATOM 2558 C C . PRO A 1 318 ? 31.603 17.962 -6.469 1.00 95.88 318 PRO A C 1
ATOM 2560 O O . PRO A 1 318 ? 32.593 17.708 -7.154 1.00 95.88 318 PRO A O 1
ATOM 2563 N N . TYR A 1 319 ? 30.717 18.889 -6.823 1.00 92.12 319 TYR A N 1
ATOM 2564 C CA . TYR A 1 319 ? 30.968 19.820 -7.920 1.00 92.12 319 TYR A CA 1
ATOM 2565 C C . TYR A 1 319 ? 31.743 21.028 -7.390 1.00 92.12 319 TYR A C 1
ATOM 2567 O O . TYR A 1 319 ? 31.222 21.768 -6.554 1.00 92.12 319 TYR A O 1
ATOM 2575 N N . ASN A 1 320 ? 32.937 21.265 -7.929 1.00 86.94 320 ASN A N 1
ATOM 2576 C CA . ASN A 1 320 ? 33.715 22.474 -7.667 1.00 86.94 320 ASN A CA 1
ATOM 2577 C C . ASN A 1 320 ? 33.570 23.419 -8.867 1.00 86.94 320 ASN A C 1
ATOM 2579 O O . ASN A 1 320 ? 33.894 23.033 -9.991 1.00 86.94 320 ASN A O 1
ATOM 2583 N N . ASP A 1 321 ? 33.105 24.651 -8.639 1.00 74.00 321 ASP A N 1
ATOM 2584 C CA . ASP A 1 321 ? 32.961 25.656 -9.706 1.00 74.00 321 ASP A CA 1
ATOM 2585 C C . ASP A 1 321 ? 34.317 26.057 -10.340 1.00 74.00 321 ASP A C 1
ATOM 2587 O O . ASP A 1 321 ? 34.340 26.487 -11.487 1.00 74.00 321 ASP A O 1
ATOM 2591 N N . ASP A 1 322 ? 35.447 25.789 -9.672 1.00 63.56 322 ASP A N 1
ATOM 2592 C CA . ASP A 1 322 ? 36.819 26.006 -10.176 1.00 63.56 322 ASP A CA 1
ATOM 2593 C C . ASP A 1 322 ? 37.282 25.010 -11.271 1.00 63.56 322 ASP A C 1
ATOM 2595 O O . ASP A 1 322 ? 38.457 25.001 -11.640 1.00 63.56 322 ASP A O 1
ATOM 2599 N N . THR A 1 323 ? 36.409 24.115 -11.756 1.00 51.22 323 THR A N 1
ATOM 26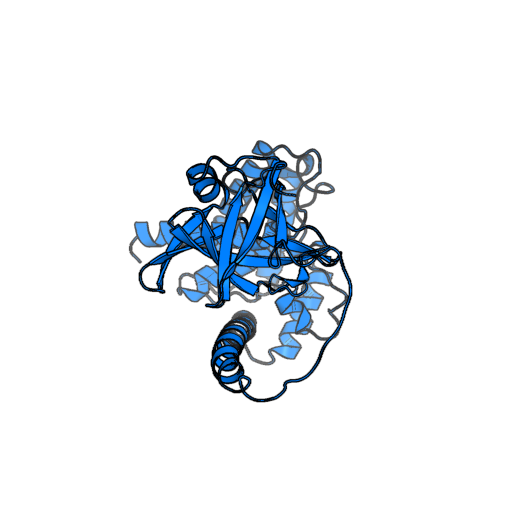00 C CA . THR A 1 323 ? 36.767 23.029 -12.703 1.00 51.22 323 THR A CA 1
ATOM 2601 C C . THR A 1 323 ? 35.998 23.054 -14.033 1.00 51.22 323 THR A C 1
ATOM 2603 O O . THR A 1 323 ? 35.882 22.025 -14.702 1.00 51.22 323 THR A O 1
ATOM 2606 N N . THR A 1 324 ? 35.498 24.230 -14.430 1.00 45.81 324 THR A N 1
ATOM 2607 C CA . THR A 1 324 ? 34.790 24.488 -15.704 1.00 45.81 324 THR A CA 1
ATOM 2608 C C . THR A 1 324 ? 35.238 25.782 -16.361 1.00 45.81 324 THR A C 1
ATOM 2610 O O . THR A 1 324 ? 35.309 26.787 -15.625 1.00 45.81 324 THR A O 1
#

Secondary structure (DSSP, 8-state):
--HHHHHHHHHHHHHHHHHHHHTTT--B-TT--HHHHHHHHHHHHHHHHHHHGGGGS---HHHHHHHHHHHHHHHHHHHTTTBGGG---HHHHHHHHHHHHHHHHTTTSSPPPSS----HHHHHTSTT-TT--GGG---HHHHHHHHHHHHHHHTTS-HHHHHHHHHHHHHHHHHHHHHHHHHHHTT------------SS-TTS-SEEEEEEEEEEE-TTS-EEEEEEEPTTTGGGS--BBTB-EEEEEEETTEEEEEEEEE-TTS-EEEEEEEEEEETTEEEEEEEHHHHHGGGT--TT-EEEEEE-TTS-EEEEEPPGGG-

Foldseek 3Di:
DPPVVVVVLLVVLLVVLLCQLPVPLQFWDPPADVVLVVVLSVVLSVLLVVVLVVQQDADDPVRVLVSLVCSFVVSLVVSLVTTDNSTPASLSSLLSNQSSNLSCVVVPNGHQHQAHRDAQLLQVQFPPRNVDHSSPHRDSVNVVVSVVRQCVVCPPHRNSVVVVVSVVVVVVVVVVVVVVVVVVVVPPPDDDDDDDDDDDDPPPDAQKWKWWWAFPDADPVRHTQIKTWTDPVRLVVDDEDAPDFDWAFEDLDNWTWIWTWYAYPVGTIMIGQKIFTDDPNDGDDIDGPVVSNVVQPDDHGFMWIWAADPVRHIYIHGDDPVPD